Protein AF-A0A383E206-F1 (afdb_monomer)

Secondary structure (DSSP, 8-state):
--------HHHHHHS--SS----HHHHHHHTT-GGGGGGGT--BTTB--PPPSEEEES-GGGS-HHHHHHHHHHHHHHHHHHHHTT--PEEEE--S--TTHHHHHHHHHS-----SSP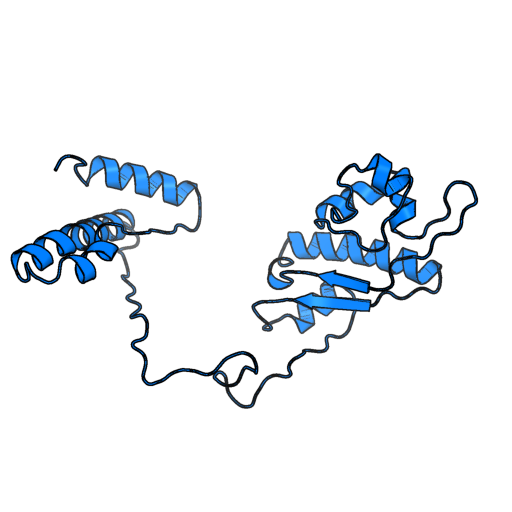P-SSTT--SS----SSS-----------TT-TTHHHHHHHHHHHHHHHHHHHH-TT-HHHHGGGG------SSHHHHHHHHHHHHHHS----

Radius of gyration: 26.1 Å; Cα contacts (8 Å, |Δi|>4): 157; chains: 1; bounding box: 54×52×70 Å

Solvent-accessible surface area (backbone atoms only — not comparable to full-atom values): 13414 Å² total; per-residue (Å²): 130,83,81,94,76,82,89,49,66,69,55,43,47,77,55,62,65,98,73,86,86,82,59,76,69,59,57,61,44,51,80,78,34,78,63,51,39,46,69,62,20,40,74,53,96,89,47,83,44,74,51,64,65,67,46,78,41,72,54,50,72,67,54,45,72,74,55,19,56,54,49,18,54,54,43,49,53,52,50,53,54,36,47,76,68,79,40,79,63,42,80,48,72,43,56,96,59,73,83,64,42,57,59,50,36,33,68,31,67,73,39,88,72,80,72,80,78,63,85,48,96,47,94,67,36,64,90,82,61,71,81,69,86,84,60,87,75,85,88,86,85,86,82,87,55,55,90,92,46,55,64,63,59,48,48,54,56,50,55,50,54,60,46,42,40,60,57,47,40,75,76,39,74,88,45,54,81,79,39,55,72,47,73,61,84,89,84,88,63,98,41,74,68,55,43,52,55,48,51,53,50,38,64,74,74,46,78,89,76,129

Organism: NCBI:txid408172
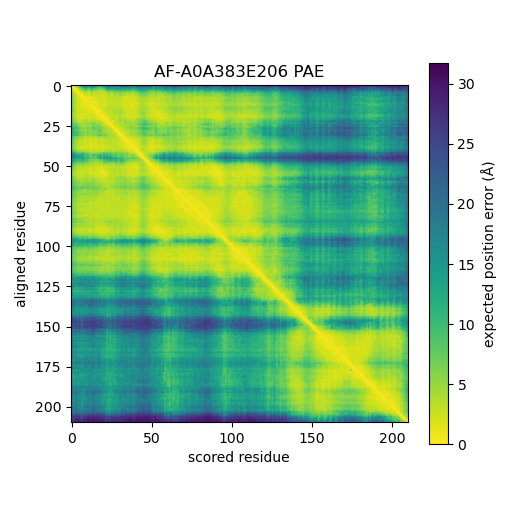
Mean predicted aligned error: 10.25 Å

Foldseek 3Di:
DDDPDDPDVVCCLVPPDLDDDDDLVVLVCVVVPVSCVVQQQDDDPNDGGDGAQEDEAEALVVLDDPNVQVLLVSLVVSQVVCVVVVHDHDYDYDHPDPVCVQVSCCSRNVDGDDDPPDDDPDPQPRVPDHDDPPDDDDDDDDDDDDPVCVQVSPQVVVLVQCCVLVVVCVVPVPCCVVSVVSNDDDDDDPDPVVVVVNVVSNPVPPPPDD

Sequence (210 aa):
MPIPFSCIDDELYANPPTLLIGTIDKFARLASEPDSRVLLGLKHGGIHRRPPDLVIQDELHLLTGPLGSLAGLYEAAIETLWSSMEHRVKYIAATATTKGTEKDTLQIYGRNLNVFPPPGYSIDDNFFSKVDKGAHGREHIAILGNVNNSRTVLDKPLANLLQQPFGLLKKHPNMTDEIEPYWTTMVYFNSIRELAGARSALEDNICPQW

Nearest PDB structures (foldseek):
  6znp-assembly2_B  TM=9.079E-01  e=4.135E-01  Bacillus subtilis subsp. subtilis str. 168
  6znp-assembly1_A  TM=9.065E-01  e=4.383E-01  Bacillus subtilis subsp. subtilis str. 168
  6zns-assembly1_A  TM=8.867E-01  e=4.383E-01  Bacillus subtilis subsp. subtilis str. 168
  6znq-assembly2_B  TM=9.073E-01  e=9.924E-01  Bacillus subtilis subsp. subtilis str. 168
  7zuw-assembly1_CA  TM=4.233E-01  e=2.525E+00  Saccharomyces cerevisiae

Structure (mmCIF, N/CA/C/O backbone):
data_AF-A0A383E206-F1
#
_entry.id   AF-A0A383E206-F1
#
loop_
_atom_site.group_PDB
_atom_site.id
_atom_site.type_symbol
_atom_site.label_atom_id
_atom_site.label_alt_id
_atom_site.label_comp_id
_atom_site.label_asym_id
_atom_site.label_entity_id
_atom_site.label_seq_id
_atom_site.pdbx_PDB_ins_code
_atom_site.Cartn_x
_atom_site.Cartn_y
_atom_site.Cartn_z
_atom_site.occupancy
_atom_site.B_iso_or_equiv
_atom_site.auth_seq_id
_atom_site.auth_comp_id
_atom_site.auth_asym_id
_atom_site.auth_atom_id
_atom_site.pdbx_PDB_model_num
ATOM 1 N N . MET A 1 1 ? 16.947 -26.011 6.494 1.00 52.78 1 MET A N 1
ATOM 2 C CA . MET A 1 1 ? 17.653 -25.316 5.398 1.00 52.78 1 MET A CA 1
ATOM 3 C C . MET A 1 1 ? 17.271 -23.847 5.504 1.00 52.78 1 MET A C 1
ATOM 5 O O . MET A 1 1 ? 16.071 -23.601 5.572 1.00 52.78 1 MET A O 1
ATOM 9 N N . PRO A 1 2 ? 18.213 -22.903 5.663 1.00 77.94 2 PRO A N 1
ATOM 10 C CA . PRO A 1 2 ? 17.868 -21.483 5.699 1.00 77.94 2 PRO A CA 1
ATOM 11 C C . PRO A 1 2 ? 17.253 -21.066 4.357 1.00 77.94 2 PRO A C 1
ATOM 13 O O . PRO A 1 2 ? 17.605 -21.625 3.317 1.00 77.94 2 PRO A O 1
ATOM 16 N N . ILE A 1 3 ? 16.312 -20.123 4.389 1.00 78.69 3 ILE A N 1
ATOM 17 C CA . ILE A 1 3 ? 15.727 -19.546 3.174 1.00 78.69 3 ILE A CA 1
ATOM 18 C C . ILE A 1 3 ? 16.859 -18.815 2.429 1.00 78.69 3 ILE A C 1
ATOM 20 O O . ILE A 1 3 ? 17.534 -17.999 3.058 1.00 78.69 3 ILE A O 1
ATOM 24 N N . PRO A 1 4 ? 17.114 -19.098 1.139 1.00 84.44 4 PRO A N 1
ATOM 25 C CA . PRO A 1 4 ? 18.163 -18.420 0.386 1.00 84.44 4 PRO A CA 1
ATOM 26 C C . PRO A 1 4 ? 17.699 -17.000 0.036 1.00 84.44 4 PRO A C 1
ATOM 28 O O . PRO A 1 4 ? 16.995 -16.799 -0.951 1.00 84.44 4 PRO A O 1
ATOM 31 N N . PHE A 1 5 ? 18.059 -16.022 0.867 1.00 90.12 5 PHE A N 1
ATOM 32 C CA . PHE A 1 5 ? 17.782 -14.605 0.630 1.00 90.12 5 PHE A CA 1
ATOM 33 C C . PHE A 1 5 ? 19.056 -13.774 0.806 1.00 90.12 5 PHE A C 1
ATOM 35 O O . PHE A 1 5 ? 19.915 -14.116 1.616 1.00 90.12 5 PHE A O 1
ATOM 42 N N . SER A 1 6 ? 19.143 -12.667 0.071 1.00 91.12 6 SER A N 1
ATOM 43 C CA . SER A 1 6 ? 20.140 -11.620 0.285 1.00 91.12 6 SER A CA 1
ATOM 44 C C . SER A 1 6 ? 19.441 -10.269 0.373 1.00 91.12 6 SER A C 1
ATOM 46 O O . SER A 1 6 ? 18.439 -10.030 -0.301 1.00 91.12 6 SER A O 1
ATOM 48 N N . CYS A 1 7 ? 19.959 -9.395 1.230 1.00 91.12 7 CYS A N 1
ATOM 49 C CA . CYS A 1 7 ? 19.536 -8.002 1.357 1.00 91.12 7 CYS A CA 1
ATOM 50 C C . CYS A 1 7 ? 20.631 -7.015 0.921 1.00 91.12 7 CYS A C 1
ATOM 52 O O . CYS A 1 7 ? 20.469 -5.808 1.096 1.00 91.12 7 CYS A O 1
ATOM 54 N N . ILE A 1 8 ? 21.747 -7.521 0.386 1.00 91.62 8 ILE A N 1
ATOM 55 C CA . ILE A 1 8 ? 22.903 -6.722 -0.017 1.00 91.62 8 ILE A CA 1
ATOM 56 C C . ILE A 1 8 ? 22.757 -6.388 -1.501 1.00 91.62 8 ILE A C 1
ATOM 58 O O . ILE A 1 8 ? 22.786 -7.288 -2.336 1.00 91.62 8 ILE A O 1
ATOM 62 N N . ASP A 1 9 ? 22.620 -5.098 -1.825 1.00 90.00 9 ASP A N 1
ATOM 63 C CA . ASP A 1 9 ? 22.397 -4.619 -3.200 1.00 90.00 9 ASP A CA 1
ATOM 64 C C . ASP A 1 9 ? 23.452 -5.196 -4.183 1.00 90.00 9 ASP A C 1
ATOM 66 O O . ASP A 1 9 ? 23.078 -5.759 -5.209 1.00 90.00 9 ASP A O 1
ATOM 70 N N . ASP A 1 10 ? 24.747 -5.179 -3.837 1.00 90.69 10 ASP A N 1
ATOM 71 C CA . ASP A 1 10 ? 25.829 -5.717 -4.689 1.00 90.69 10 ASP A CA 1
ATOM 72 C C . ASP A 1 10 ? 25.675 -7.218 -4.987 1.00 90.69 10 ASP A C 1
ATOM 74 O O . ASP A 1 10 ? 25.933 -7.681 -6.101 1.00 90.69 10 ASP A O 1
ATOM 78 N N . GLU A 1 11 ? 25.222 -7.998 -4.002 1.00 91.81 11 GLU A N 1
ATOM 79 C CA . GLU A 1 11 ? 24.968 -9.428 -4.178 1.00 91.81 11 GLU A CA 1
ATOM 80 C C . GLU A 1 11 ? 23.732 -9.658 -5.051 1.00 91.81 11 GLU A C 1
ATOM 82 O O . GLU A 1 11 ? 23.748 -10.540 -5.911 1.00 91.81 11 GLU A O 1
ATOM 87 N N . LEU A 1 12 ? 22.695 -8.829 -4.892 1.00 90.75 12 LEU A N 1
ATOM 88 C CA . LEU A 1 12 ? 21.506 -8.844 -5.745 1.00 90.75 12 LEU A CA 1
ATOM 89 C C . LEU A 1 12 ? 21.832 -8.450 -7.191 1.00 90.75 12 LEU A C 1
ATOM 91 O O . LEU A 1 12 ? 21.180 -8.945 -8.106 1.00 90.75 12 LEU A O 1
ATOM 95 N N . TYR A 1 13 ? 22.829 -7.596 -7.432 1.00 89.81 13 TYR A N 1
ATOM 96 C CA . TYR A 1 13 ? 23.246 -7.220 -8.788 1.00 89.81 13 TYR A CA 1
ATOM 97 C C . TYR A 1 13 ? 24.176 -8.258 -9.430 1.00 89.81 13 TYR A C 1
ATOM 99 O O . TYR A 1 13 ? 24.050 -8.559 -10.622 1.00 89.81 13 TYR A O 1
ATOM 107 N N . ALA A 1 14 ? 25.066 -8.873 -8.648 1.00 89.12 14 ALA A N 1
ATOM 108 C CA . ALA A 1 14 ? 25.899 -9.979 -9.117 1.00 89.12 14 ALA A CA 1
ATOM 109 C C . ALA A 1 14 ? 25.051 -11.235 -9.405 1.00 89.12 14 ALA A C 1
ATOM 111 O O . ALA A 1 14 ? 25.144 -11.842 -10.481 1.00 89.12 14 ALA A O 1
ATOM 112 N N . ASN A 1 15 ? 24.152 -11.574 -8.476 1.00 88.50 15 ASN A N 1
ATOM 113 C CA . ASN A 1 15 ? 23.285 -12.750 -8.504 1.00 88.50 15 ASN A CA 1
ATOM 114 C C . ASN A 1 15 ? 21.783 -12.392 -8.371 1.00 88.50 15 ASN A C 1
ATOM 116 O O . ASN A 1 15 ? 21.156 -12.744 -7.372 1.00 88.50 15 ASN A O 1
ATOM 120 N N 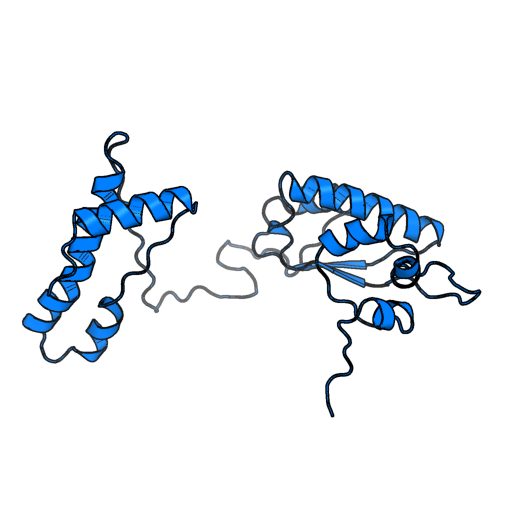. PRO A 1 16 ? 21.180 -11.738 -9.387 1.00 89.31 16 PRO A N 1
ATOM 121 C CA . PRO A 1 16 ? 19.761 -11.408 -9.448 1.00 89.31 16 PRO A CA 1
ATOM 122 C C . PRO A 1 16 ? 18.845 -12.556 -9.026 1.00 89.31 16 PRO A C 1
ATOM 124 O O . PRO A 1 16 ? 18.918 -13.636 -9.627 1.00 89.31 16 PRO A O 1
ATOM 127 N N . PRO A 1 17 ? 17.983 -12.336 -8.018 1.00 90.69 17 PRO A N 1
ATOM 128 C CA . PRO A 1 17 ? 17.100 -13.366 -7.504 1.00 90.69 17 PRO A CA 1
ATOM 129 C C . PRO A 1 17 ? 15.923 -13.610 -8.454 1.00 90.69 17 PRO A C 1
ATOM 131 O O . PRO A 1 17 ? 15.587 -12.782 -9.299 1.00 90.69 17 PRO A O 1
ATOM 134 N N . THR A 1 18 ? 15.235 -14.736 -8.269 1.00 90.88 18 THR A N 1
ATOM 135 C CA . THR A 1 18 ? 13.954 -15.009 -8.946 1.00 90.88 18 THR A CA 1
ATOM 136 C C . THR A 1 18 ? 12.797 -14.193 -8.358 1.00 90.88 18 THR A C 1
ATOM 138 O O . THR A 1 18 ? 11.818 -13.934 -9.050 1.00 90.88 18 THR A O 1
ATOM 141 N N . LEU A 1 19 ? 12.907 -13.783 -7.090 1.00 92.75 19 LEU A N 1
ATOM 142 C CA . LEU A 1 19 ? 11.945 -12.936 -6.390 1.00 92.75 19 LEU A CA 1
ATOM 143 C C . LEU A 1 19 ? 12.689 -11.765 -5.752 1.00 92.75 19 LEU A C 1
ATOM 145 O O . LEU A 1 19 ? 13.570 -11.968 -4.919 1.00 92.75 19 LEU A O 1
ATOM 149 N N . LEU A 1 20 ? 12.309 -10.550 -6.134 1.00 92.19 20 LEU A N 1
ATOM 150 C CA . LEU A 1 20 ? 12.806 -9.316 -5.542 1.00 92.19 20 LEU A CA 1
ATOM 151 C C . LEU A 1 20 ? 11.684 -8.679 -4.724 1.00 92.19 20 LEU A C 1
ATOM 153 O O . LEU A 1 20 ? 10.589 -8.466 -5.240 1.00 92.19 20 LEU A O 1
ATOM 157 N N . ILE A 1 21 ? 11.966 -8.368 -3.461 1.00 92.50 21 ILE A N 1
ATOM 158 C CA . ILE A 1 21 ? 11.056 -7.626 -2.587 1.00 92.50 21 ILE A CA 1
ATOM 159 C C . ILE A 1 21 ? 11.688 -6.267 -2.331 1.00 92.50 21 ILE A C 1
ATOM 161 O O . ILE A 1 21 ? 12.849 -6.176 -1.932 1.00 92.50 21 ILE A O 1
ATOM 165 N N . GLY A 1 22 ? 10.926 -5.210 -2.568 1.00 89.31 22 GLY A N 1
ATOM 166 C CA . GLY A 1 22 ? 11.396 -3.852 -2.393 1.00 89.31 22 GLY A CA 1
ATOM 167 C C . GLY A 1 22 ? 10.242 -2.874 -2.329 1.00 89.31 22 GLY A C 1
ATOM 168 O O . GLY A 1 22 ? 9.093 -3.201 -2.616 1.00 89.31 22 GLY A O 1
ATOM 169 N N . THR A 1 23 ? 10.577 -1.663 -1.931 1.00 87.25 23 THR A N 1
ATOM 170 C CA . THR A 1 23 ? 9.674 -0.524 -1.879 1.00 87.25 23 THR A CA 1
ATOM 171 C C . THR A 1 23 ? 9.859 0.335 -3.129 1.00 87.25 23 THR A C 1
ATOM 173 O O . THR A 1 23 ? 10.898 0.287 -3.790 1.00 87.25 23 THR A O 1
ATOM 176 N N . ILE A 1 24 ? 8.850 1.134 -3.479 1.00 80.06 24 ILE A N 1
ATOM 177 C CA . ILE A 1 24 ? 8.846 1.899 -4.735 1.00 80.06 24 ILE A CA 1
ATOM 178 C C . ILE A 1 24 ? 9.974 2.943 -4.826 1.00 80.06 24 ILE A C 1
ATOM 180 O O . ILE A 1 24 ? 10.426 3.286 -5.914 1.00 80.06 24 ILE A O 1
ATOM 184 N N . ASP A 1 25 ? 10.502 3.414 -3.696 1.00 76.44 25 ASP A N 1
ATOM 185 C CA . ASP A 1 25 ? 11.672 4.296 -3.644 1.00 76.44 25 ASP A CA 1
ATOM 186 C C . ASP A 1 25 ? 12.955 3.614 -4.148 1.00 76.44 25 ASP A C 1
ATOM 188 O O . ASP A 1 25 ? 13.828 4.287 -4.701 1.00 76.44 25 ASP A O 1
ATOM 192 N N . LYS A 1 26 ? 13.061 2.279 -4.072 1.00 79.81 26 LYS A N 1
ATOM 193 C CA . LYS A 1 26 ? 14.166 1.552 -4.714 1.00 79.81 26 LYS A CA 1
ATOM 194 C C . LYS A 1 26 ? 14.107 1.676 -6.239 1.00 79.81 26 LYS A C 1
ATOM 196 O O . LYS A 1 26 ? 15.160 1.636 -6.871 1.00 79.81 26 LYS A O 1
ATOM 201 N N . PHE A 1 27 ? 12.934 1.917 -6.836 1.00 75.56 27 PHE A N 1
ATOM 202 C CA . PHE A 1 27 ? 12.840 2.212 -8.269 1.00 75.56 27 PHE A CA 1
ATOM 203 C C . PHE A 1 27 ? 13.416 3.578 -8.629 1.00 75.56 27 PHE A C 1
ATOM 205 O O . PHE A 1 27 ? 14.018 3.714 -9.691 1.00 75.56 27 PHE A O 1
ATOM 212 N N . ALA A 1 28 ? 13.354 4.560 -7.726 1.00 75.25 28 ALA A N 1
ATOM 213 C CA . ALA A 1 28 ? 14.044 5.832 -7.928 1.00 75.25 28 ALA A CA 1
ATOM 214 C C . ALA A 1 28 ? 15.564 5.632 -8.048 1.00 75.25 28 ALA A C 1
ATOM 216 O O . ALA A 1 28 ? 16.217 6.272 -8.873 1.00 75.25 28 ALA A O 1
ATOM 217 N N . ARG A 1 29 ? 16.125 4.687 -7.277 1.00 78.25 29 ARG A N 1
ATOM 218 C CA . ARG A 1 29 ? 17.552 4.341 -7.355 1.00 78.25 29 ARG A CA 1
ATOM 219 C C . ARG A 1 29 ? 17.940 3.689 -8.681 1.00 78.25 29 ARG A C 1
ATOM 221 O O . ARG A 1 29 ? 19.094 3.838 -9.068 1.00 78.25 29 ARG A O 1
ATOM 228 N N . LEU A 1 30 ? 17.014 3.054 -9.409 1.00 79.00 30 LEU A N 1
ATOM 229 C CA . LEU A 1 30 ? 17.308 2.455 -10.722 1.00 79.00 30 LEU A CA 1
ATOM 230 C C . LEU A 1 30 ? 17.858 3.481 -11.723 1.00 79.00 30 LEU A C 1
ATOM 232 O O . LEU A 1 30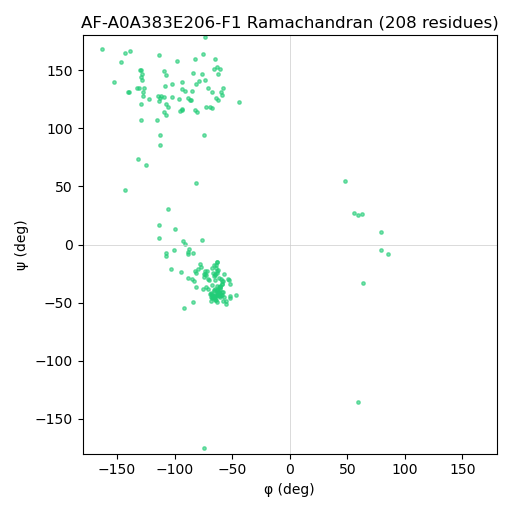 ? 18.671 3.139 -12.578 1.00 79.00 30 LEU A O 1
ATOM 236 N N . ALA A 1 31 ? 17.440 4.746 -11.609 1.00 76.06 31 ALA A N 1
ATOM 237 C CA . ALA A 1 31 ? 17.913 5.815 -12.483 1.00 76.06 31 ALA A CA 1
ATOM 238 C C . ALA A 1 31 ? 19.374 6.217 -12.209 1.00 76.06 31 ALA A C 1
ATOM 240 O O . ALA A 1 31 ? 20.069 6.660 -13.122 1.00 76.06 31 ALA A O 1
ATOM 241 N N . SER A 1 32 ? 19.837 6.078 -10.964 1.00 81.38 32 SER A N 1
ATOM 242 C CA . SER A 1 32 ? 21.164 6.524 -10.522 1.00 81.38 32 SER A CA 1
ATOM 243 C C . SER A 1 32 ? 22.152 5.387 -10.258 1.00 81.38 32 SER A C 1
ATOM 245 O O . SER A 1 32 ? 23.325 5.670 -10.049 1.00 81.38 32 SER A O 1
ATOM 247 N N . GLU A 1 33 ? 21.694 4.132 -10.246 1.00 88.44 33 GLU A N 1
ATOM 248 C CA . GLU A 1 33 ? 22.494 2.941 -9.947 1.00 88.44 33 GLU A CA 1
ATOM 249 C C . GLU A 1 33 ? 22.635 2.060 -11.199 1.00 88.44 33 GLU A C 1
ATOM 251 O O . GLU A 1 33 ? 21.749 1.246 -11.482 1.00 88.44 33 GLU A O 1
ATOM 256 N N . PRO A 1 34 ? 23.714 2.202 -11.991 1.00 86.94 34 PRO A N 1
ATOM 257 C CA . PRO A 1 34 ? 23.851 1.508 -13.267 1.00 86.94 34 PRO A CA 1
ATOM 258 C C . PRO A 1 34 ? 23.804 -0.014 -13.155 1.00 86.94 34 PRO A C 1
ATOM 260 O O . PRO A 1 34 ? 23.324 -0.657 -14.093 1.00 86.94 34 PRO A O 1
ATOM 263 N N . ASP A 1 35 ? 24.277 -0.578 -12.045 1.00 88.44 35 ASP A N 1
ATOM 264 C CA . ASP A 1 35 ? 24.348 -2.026 -11.844 1.00 88.44 35 ASP A CA 1
ATOM 265 C C . ASP A 1 35 ? 22.970 -2.640 -11.601 1.00 88.44 35 ASP A C 1
ATOM 267 O O . ASP A 1 35 ? 22.711 -3.760 -12.035 1.00 88.44 35 ASP A O 1
ATOM 271 N N . SER A 1 36 ? 22.019 -1.861 -11.077 1.00 88.25 36 SER A N 1
ATOM 272 C CA . SER A 1 36 ? 20.634 -2.294 -10.857 1.00 88.25 36 SER A CA 1
ATOM 273 C C . SER A 1 36 ? 19.874 -2.663 -12.140 1.00 88.25 36 SER A C 1
ATOM 275 O O . SER A 1 36 ? 18.861 -3.364 -12.089 1.00 88.25 36 SER A O 1
ATOM 277 N N . ARG A 1 37 ? 20.390 -2.279 -13.319 1.00 88.44 37 ARG A N 1
ATOM 278 C CA . ARG A 1 37 ? 19.810 -2.597 -14.637 1.00 88.44 37 ARG A CA 1
ATOM 279 C C . ARG A 1 37 ? 19.568 -4.093 -14.846 1.00 88.44 37 ARG A C 1
ATOM 281 O O . ARG A 1 37 ? 18.652 -4.479 -15.571 1.00 88.44 37 ARG A O 1
ATOM 288 N N . VAL A 1 38 ? 20.388 -4.933 -14.213 1.00 90.06 38 VAL A N 1
ATOM 289 C CA . VAL A 1 38 ? 20.283 -6.395 -14.289 1.00 90.06 38 VAL A CA 1
ATOM 290 C C . VAL A 1 38 ? 18.953 -6.909 -13.741 1.00 90.06 38 VAL A C 1
ATOM 292 O O . VAL A 1 38 ? 18.458 -7.922 -14.229 1.00 90.06 38 VAL A O 1
ATOM 295 N N . LEU A 1 39 ? 18.355 -6.190 -12.784 1.00 90.31 39 LEU A N 1
ATOM 296 C CA . LEU A 1 39 ? 17.056 -6.510 -12.188 1.00 90.31 39 LEU A CA 1
ATOM 297 C C . LEU A 1 39 ? 15.897 -6.240 -13.158 1.00 90.31 39 LEU A C 1
ATOM 299 O O . LEU A 1 39 ? 14.835 -6.840 -13.037 1.00 90.31 39 LEU A O 1
ATOM 303 N N . LEU A 1 40 ? 16.109 -5.371 -14.151 1.00 89.94 40 LEU A N 1
ATOM 304 C CA . LEU A 1 40 ? 15.127 -5.039 -15.185 1.00 89.94 40 LEU A CA 1
ATOM 305 C C . LEU A 1 40 ? 15.269 -5.900 -16.448 1.00 89.94 40 LEU A C 1
ATOM 307 O O . LEU A 1 40 ? 14.558 -5.663 -17.420 1.00 89.94 40 LEU A O 1
ATOM 311 N N . GLY A 1 41 ? 16.188 -6.872 -16.465 1.00 88.56 41 GLY A N 1
ATOM 312 C CA . GLY A 1 41 ? 16.474 -7.687 -17.651 1.00 88.56 41 GLY A CA 1
ATOM 313 C C . GLY A 1 41 ? 17.369 -7.000 -18.689 1.00 88.56 41 GLY A C 1
ATOM 314 O O . GLY A 1 41 ? 17.530 -7.496 -19.805 1.00 88.56 41 GLY A O 1
ATOM 315 N N . LEU A 1 42 ? 17.987 -5.862 -18.353 1.00 85.00 42 LEU A N 1
ATOM 316 C CA . LEU A 1 42 ? 18.900 -5.177 -19.267 1.00 85.00 42 LEU A CA 1
ATOM 317 C C . LEU A 1 42 ? 20.230 -5.927 -19.375 1.00 85.00 42 LEU A C 1
ATOM 319 O O . LEU A 1 42 ? 20.769 -6.432 -18.389 1.00 85.00 42 LEU A O 1
ATOM 323 N N . LYS A 1 43 ? 20.793 -5.961 -20.589 1.00 77.56 43 LYS A N 1
ATOM 324 C CA . LYS A 1 43 ? 22.108 -6.566 -20.839 1.00 77.56 43 LYS A CA 1
ATOM 325 C C . LYS A 1 43 ? 23.180 -5.872 -19.992 1.00 77.56 43 LYS A C 1
ATOM 327 O O . LYS A 1 43 ? 23.329 -4.650 -20.045 1.00 77.56 43 LYS A O 1
ATOM 332 N N . HIS A 1 44 ? 23.962 -6.671 -19.275 1.00 73.62 44 HIS A N 1
ATOM 333 C CA . HIS A 1 44 ? 25.129 -6.237 -18.511 1.00 73.62 44 HIS A CA 1
ATOM 334 C C . HIS A 1 44 ? 26.243 -7.274 -18.695 1.00 73.62 44 HIS A C 1
ATOM 336 O O . HIS A 1 44 ? 25.990 -8.476 -18.612 1.00 73.62 44 HIS A O 1
ATOM 342 N N . GLY A 1 45 ? 27.461 -6.831 -19.022 1.00 70.88 45 GLY A N 1
ATOM 343 C CA . GLY A 1 45 ? 28.610 -7.731 -19.206 1.00 70.88 45 GLY A CA 1
ATOM 344 C C . GLY A 1 45 ? 28.440 -8.808 -20.293 1.00 70.88 45 GLY A C 1
ATOM 345 O O . GLY A 1 45 ? 29.037 -9.872 -20.192 1.00 70.88 45 GLY A O 1
ATOM 346 N N . GLY A 1 46 ? 27.593 -8.582 -21.307 1.00 71.44 46 GLY A N 1
ATOM 347 C CA . GLY A 1 46 ? 27.324 -9.553 -22.383 1.00 71.44 46 GLY A CA 1
ATOM 348 C C . GLY A 1 46 ? 26.349 -10.683 -22.020 1.00 71.44 46 GLY A C 1
ATOM 349 O O . GLY A 1 46 ? 25.948 -11.442 -22.900 1.00 71.44 46 GLY A O 1
ATOM 350 N N . ILE A 1 47 ? 25.907 -10.763 -20.762 1.00 75.00 47 ILE A N 1
ATOM 351 C CA . ILE A 1 47 ? 24.921 -11.742 -20.297 1.00 75.00 47 ILE A CA 1
ATOM 352 C C . ILE A 1 47 ? 23.517 -11.163 -20.504 1.00 75.00 47 ILE A C 1
ATOM 354 O O . ILE A 1 47 ? 23.205 -10.055 -20.060 1.00 75.00 47 ILE A O 1
ATOM 358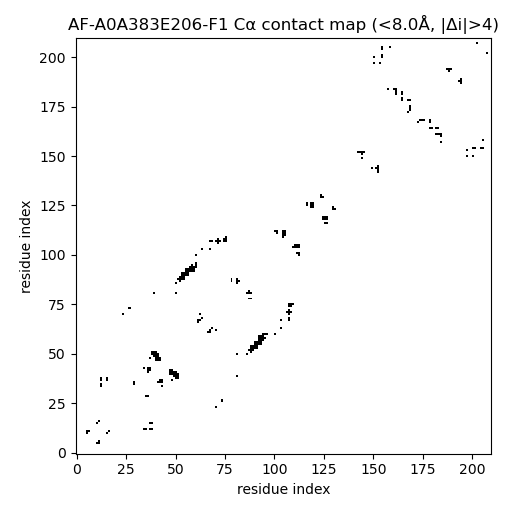 N N . HIS A 1 48 ? 22.658 -11.912 -21.196 1.00 76.12 48 HIS A N 1
ATOM 359 C CA . HIS A 1 48 ? 21.246 -11.570 -21.334 1.00 76.12 48 HIS A CA 1
ATOM 360 C C . HIS A 1 48 ? 20.462 -12.117 -20.139 1.00 76.12 48 HIS A C 1
ATOM 362 O O . HIS A 1 48 ? 20.509 -13.314 -19.856 1.00 76.12 48 HIS A O 1
ATOM 368 N N . ARG A 1 49 ? 19.747 -11.234 -19.440 1.00 84.31 49 ARG A N 1
ATOM 369 C CA . ARG A 1 49 ? 18.836 -11.585 -18.347 1.00 84.31 49 ARG A CA 1
ATOM 370 C C . ARG A 1 49 ? 17.404 -11.359 -18.810 1.00 84.31 49 ARG A C 1
ATOM 372 O O . ARG A 1 49 ? 17.160 -10.481 -19.632 1.00 84.31 49 ARG A O 1
ATOM 379 N N . ARG A 1 50 ? 16.469 -12.154 -18.293 1.00 87.56 50 ARG A N 1
ATOM 380 C CA . ARG A 1 50 ? 15.045 -11.953 -18.573 1.00 87.56 50 ARG A CA 1
ATOM 381 C C . ARG A 1 50 ? 14.490 -10.852 -17.664 1.00 87.56 50 ARG A C 1
ATOM 383 O O . ARG A 1 50 ? 14.855 -10.835 -16.488 1.00 87.56 50 ARG A O 1
ATOM 390 N N . PRO A 1 51 ? 13.654 -9.943 -18.185 1.00 91.88 51 PRO A N 1
ATOM 391 C CA . PRO A 1 51 ? 12.901 -9.013 -17.350 1.00 91.88 51 PRO A CA 1
ATOM 392 C C . PRO A 1 51 ? 11.890 -9.762 -16.455 1.00 91.88 51 PRO A C 1
ATOM 394 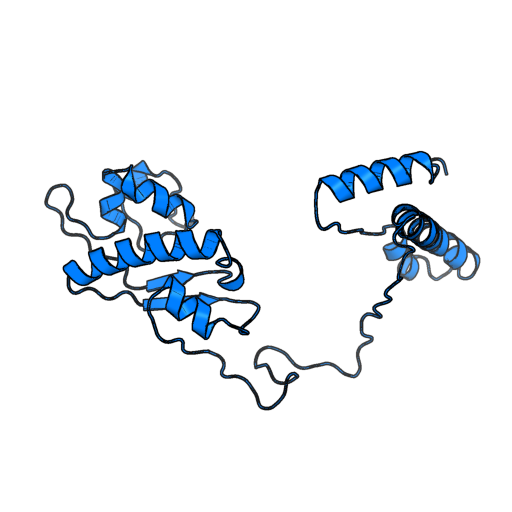O O . PRO A 1 51 ? 11.534 -10.900 -16.766 1.00 91.88 51 PRO A O 1
ATOM 397 N N . PRO A 1 52 ? 11.409 -9.149 -15.358 1.00 92.62 52 PRO A N 1
ATOM 398 C CA . PRO A 1 52 ? 10.386 -9.744 -14.497 1.00 92.62 52 PRO A CA 1
ATOM 399 C C . PRO A 1 52 ? 9.076 -10.038 -15.239 1.00 92.62 52 PRO A C 1
ATOM 401 O O . PRO A 1 52 ? 8.523 -9.163 -15.902 1.00 92.62 52 PRO A O 1
ATOM 404 N N . ASP A 1 53 ? 8.532 -11.245 -15.080 1.00 95.06 53 ASP A N 1
ATOM 405 C CA . ASP A 1 53 ? 7.239 -11.640 -15.666 1.00 95.06 53 ASP A CA 1
ATOM 406 C C . ASP A 1 53 ? 6.030 -11.183 -14.826 1.00 95.06 53 ASP A C 1
ATOM 408 O O . ASP A 1 53 ? 4.920 -11.040 -15.347 1.00 95.06 53 ASP A O 1
ATOM 412 N N . LEU A 1 54 ? 6.235 -10.933 -13.528 1.00 95.69 54 LEU A N 1
ATOM 413 C CA . LEU A 1 54 ? 5.188 -10.616 -12.558 1.00 95.69 54 LEU A CA 1
ATOM 414 C C . LEU A 1 54 ? 5.648 -9.534 -11.574 1.00 95.69 54 LEU A C 1
ATOM 416 O O . LEU A 1 54 ? 6.699 -9.664 -10.951 1.00 95.69 54 LEU A O 1
ATOM 420 N N . VAL A 1 55 ? 4.808 -8.520 -11.383 1.00 94.81 55 VAL A N 1
ATOM 421 C CA . VAL A 1 55 ? 4.908 -7.523 -10.315 1.00 94.81 55 VAL A CA 1
ATOM 422 C C . VAL A 1 55 ? 3.704 -7.679 -9.396 1.00 94.81 55 VAL A C 1
ATOM 424 O O . VAL A 1 55 ? 2.557 -7.700 -9.852 1.00 94.81 55 VAL A O 1
ATOM 427 N N . ILE A 1 56 ? 3.975 -7.796 -8.097 1.00 95.81 56 ILE A N 1
ATOM 428 C CA . ILE A 1 56 ? 2.952 -7.833 -7.055 1.00 95.81 56 ILE A CA 1
ATOM 429 C C . ILE A 1 56 ? 3.024 -6.521 -6.278 1.00 95.81 56 ILE A C 1
ATOM 431 O O . ILE A 1 56 ? 4.021 -6.264 -5.608 1.00 95.81 56 ILE A O 1
ATOM 435 N N . GLN A 1 57 ? 1.981 -5.700 -6.378 1.00 93.56 57 GLN A N 1
ATOM 436 C CA . GLN A 1 57 ? 1.844 -4.479 -5.591 1.00 93.56 57 GLN A CA 1
ATOM 437 C C . GLN A 1 57 ? 1.045 -4.783 -4.331 1.00 93.56 57 GLN A C 1
ATOM 439 O O . GLN A 1 57 ? -0.140 -5.106 -4.409 1.00 93.56 57 GLN A O 1
ATOM 444 N N . ASP A 1 58 ? 1.674 -4.632 -3.175 1.00 92.62 58 ASP A N 1
ATOM 445 C CA . ASP A 1 58 ? 0.941 -4.647 -1.916 1.00 92.62 58 ASP A CA 1
ATOM 446 C C . ASP A 1 58 ? 0.372 -3.257 -1.611 1.00 92.62 58 ASP A C 1
ATOM 448 O O . ASP A 1 58 ? 0.953 -2.240 -1.993 1.00 92.62 58 ASP A O 1
ATOM 452 N N . GLU A 1 59 ? -0.777 -3.211 -0.951 1.00 90.12 59 GLU A N 1
ATOM 453 C CA . GLU A 1 59 ? -1.437 -1.978 -0.520 1.00 90.12 59 GLU A CA 1
ATOM 454 C C . GLU A 1 59 ? -1.564 -0.881 -1.595 1.00 90.12 59 GLU A C 1
ATOM 456 O O . GLU A 1 59 ? -1.194 0.277 -1.389 1.00 90.12 59 GLU A O 1
ATOM 461 N N . LEU A 1 60 ? -2.152 -1.217 -2.750 1.00 91.00 60 LEU A N 1
ATOM 462 C CA . LEU A 1 60 ? -2.331 -0.283 -3.875 1.00 91.00 60 LEU A CA 1
ATOM 463 C C . LEU A 1 60 ? -3.026 1.031 -3.473 1.00 91.00 60 LEU A C 1
ATOM 465 O O . LEU A 1 60 ? -2.724 2.082 -4.033 1.00 91.00 60 LEU A O 1
ATOM 469 N N . HIS A 1 61 ? -3.912 1.002 -2.475 1.00 88.88 61 HIS A N 1
ATOM 470 C CA . HIS A 1 61 ? -4.599 2.192 -1.963 1.00 88.88 61 HIS A CA 1
ATOM 471 C C . HIS A 1 61 ? -3.661 3.251 -1.344 1.00 88.88 61 HIS A C 1
ATOM 473 O O . HIS A 1 61 ? -4.069 4.399 -1.153 1.00 88.88 61 HIS A O 1
ATOM 479 N N . LEU A 1 62 ? -2.408 2.894 -1.042 1.00 88.19 62 LEU A N 1
ATOM 480 C CA . LEU A 1 62 ? -1.382 3.834 -0.587 1.00 88.19 62 LEU A CA 1
ATOM 481 C C . LEU A 1 62 ? -0.759 4.626 -1.739 1.00 88.19 62 LEU A C 1
ATOM 483 O O . LEU A 1 62 ? -0.225 5.711 -1.512 1.00 88.19 62 LEU A O 1
ATOM 487 N N . LEU A 1 63 ? -0.854 4.136 -2.979 1.00 87.06 63 LEU A N 1
ATOM 488 C CA . LEU A 1 63 ? -0.353 4.825 -4.169 1.00 87.06 63 LEU A CA 1
ATOM 489 C C . LEU A 1 63 ? -1.344 5.893 -4.653 1.00 87.06 63 LEU A C 1
ATOM 491 O O . LEU A 1 63 ? -1.738 5.929 -5.813 1.00 87.06 63 LEU A O 1
ATOM 495 N N . THR A 1 64 ? -1.745 6.793 -3.757 1.00 83.94 64 THR A N 1
ATOM 496 C CA . THR A 1 64 ? -2.667 7.897 -4.048 1.00 83.94 64 THR A CA 1
ATOM 497 C C . THR A 1 64 ? -1.974 9.257 -3.931 1.00 83.94 64 THR A C 1
ATOM 499 O O . THR A 1 64 ? -0.879 9.394 -3.377 1.00 83.94 64 THR A O 1
ATOM 502 N N . GLY A 1 65 ? -2.591 10.293 -4.508 1.00 87.19 65 GLY A N 1
ATOM 503 C CA . GLY A 1 65 ? -2.098 11.668 -4.414 1.00 87.19 65 GLY A CA 1
ATOM 504 C C . GLY A 1 65 ? -0.672 11.849 -4.975 1.00 87.19 65 GLY A C 1
ATOM 505 O O . GLY A 1 65 ? -0.376 11.335 -6.054 1.00 87.19 65 GLY A O 1
ATOM 506 N N . PRO A 1 66 ? 0.222 12.583 -4.280 1.00 88.56 66 PRO A N 1
ATOM 507 C CA . PRO A 1 66 ? 1.585 12.842 -4.758 1.00 88.56 66 PRO A CA 1
ATOM 508 C C . PRO A 1 66 ? 2.430 11.580 -4.957 1.00 88.56 66 PRO A C 1
ATOM 510 O O . PRO A 1 66 ? 3.218 11.517 -5.901 1.00 88.56 66 PRO A O 1
ATOM 513 N N . LEU A 1 67 ? 2.261 10.576 -4.088 1.00 87.69 67 LEU A N 1
ATOM 514 C CA . LEU A 1 67 ? 3.005 9.322 -4.185 1.00 87.69 67 LEU A CA 1
ATOM 515 C C . LEU A 1 67 ? 2.570 8.529 -5.420 1.00 87.69 67 LEU A C 1
ATOM 517 O O . LEU A 1 67 ? 3.424 8.053 -6.162 1.00 87.69 67 LEU A O 1
ATOM 521 N N . GLY A 1 68 ? 1.261 8.465 -5.682 1.00 89.56 68 GLY A N 1
ATOM 522 C CA . GLY A 1 68 ? 0.711 7.838 -6.887 1.00 89.56 68 GLY A CA 1
ATOM 523 C C . GLY A 1 68 ? 1.218 8.482 -8.181 1.00 89.56 68 GLY A C 1
ATOM 524 O O . GLY A 1 68 ? 1.591 7.776 -9.114 1.00 89.56 68 GLY A O 1
ATOM 525 N N . SER A 1 69 ? 1.324 9.814 -8.227 1.00 90.44 69 SER A N 1
ATOM 526 C CA . SER A 1 69 ? 1.885 10.518 -9.392 1.00 90.44 69 SER A CA 1
ATOM 527 C C . SER A 1 69 ? 3.349 10.154 -9.660 1.00 90.44 69 SER A C 1
ATOM 529 O O . SER A 1 69 ? 3.734 9.961 -10.812 1.00 90.44 69 SER A O 1
ATOM 531 N N . LEU A 1 70 ? 4.173 10.046 -8.611 1.00 89.81 70 LEU A N 1
ATOM 532 C CA . LEU A 1 70 ? 5.568 9.608 -8.746 1.00 89.81 70 LEU A CA 1
ATOM 533 C C . LEU A 1 70 ? 5.660 8.136 -9.150 1.00 89.81 70 LEU A C 1
ATOM 535 O O . LEU A 1 70 ? 6.454 7.794 -10.023 1.00 89.81 70 LEU A O 1
ATOM 539 N N . ALA A 1 71 ? 4.826 7.285 -8.549 1.00 90.06 71 ALA A N 1
ATOM 540 C CA . ALA A 1 71 ? 4.721 5.876 -8.899 1.00 90.06 71 ALA A CA 1
ATOM 541 C C . ALA A 1 71 ? 4.421 5.705 -10.392 1.00 90.06 71 ALA A C 1
ATOM 543 O O . ALA A 1 71 ? 5.175 5.037 -11.091 1.00 90.06 71 ALA A O 1
ATOM 544 N N . GLY A 1 72 ? 3.394 6.392 -10.900 1.00 91.69 72 GLY A N 1
ATOM 545 C CA . GLY A 1 72 ? 3.020 6.338 -12.313 1.00 91.69 72 GLY A CA 1
ATOM 546 C C . GLY A 1 72 ? 4.137 6.784 -13.260 1.00 91.69 72 GLY A C 1
ATOM 547 O O . GLY A 1 72 ? 4.292 6.209 -14.334 1.00 91.69 72 GLY A O 1
ATOM 548 N N . LEU A 1 73 ? 4.969 7.756 -12.865 1.00 91.25 73 LEU A N 1
ATOM 549 C CA . LEU A 1 73 ? 6.132 8.160 -13.662 1.00 91.25 73 LEU A CA 1
ATOM 550 C C . LEU A 1 73 ? 7.173 7.035 -13.771 1.00 91.25 73 LEU A C 1
ATOM 552 O O . LEU A 1 73 ? 7.662 6.761 -14.869 1.00 91.25 73 LEU A O 1
ATOM 556 N N . TYR A 1 74 ? 7.513 6.388 -12.652 1.00 90.25 74 TYR A N 1
ATOM 557 C CA . TYR A 1 74 ? 8.455 5.266 -12.657 1.00 90.25 74 TYR A CA 1
ATOM 558 C C . TYR A 1 74 ? 7.899 4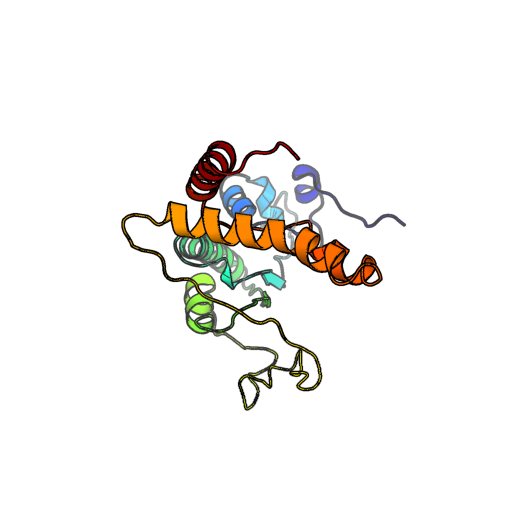.070 -13.429 1.00 90.25 74 TYR A C 1
ATOM 560 O O . TYR A 1 74 ? 8.607 3.501 -14.259 1.00 90.25 74 TYR A O 1
ATOM 568 N N . GLU A 1 75 ? 6.628 3.737 -13.217 1.00 92.00 75 GLU A N 1
ATOM 569 C CA . GLU A 1 75 ? 5.951 2.643 -13.915 1.00 92.00 75 GLU A CA 1
ATOM 570 C C . GLU A 1 75 ? 5.896 2.887 -15.426 1.00 92.00 75 GLU A C 1
ATOM 572 O O . GLU A 1 75 ? 6.219 1.993 -16.201 1.00 92.00 75 GLU A O 1
ATOM 577 N N . ALA A 1 76 ? 5.603 4.112 -15.875 1.00 92.19 76 ALA A N 1
ATOM 578 C CA . ALA A 1 76 ? 5.632 4.450 -17.297 1.00 92.19 76 ALA A CA 1
ATOM 579 C C . ALA A 1 76 ? 7.033 4.281 -17.914 1.00 92.19 76 ALA A C 1
ATOM 581 O O . ALA A 1 76 ? 7.165 3.779 -19.036 1.00 92.19 76 ALA A O 1
ATOM 582 N N . ALA A 1 77 ? 8.090 4.673 -17.194 1.00 91.31 77 ALA A N 1
ATOM 583 C CA . ALA A 1 77 ? 9.467 4.506 -17.654 1.00 91.31 77 ALA A CA 1
ATOM 584 C C . ALA A 1 77 ? 9.865 3.022 -17.747 1.00 91.31 77 ALA A C 1
ATOM 586 O O . ALA A 1 77 ? 10.433 2.593 -18.755 1.00 91.31 77 ALA A O 1
ATOM 587 N N . ILE A 1 78 ? 9.531 2.235 -16.723 1.00 91.19 78 ILE A N 1
ATOM 588 C CA . ILE A 1 78 ? 9.815 0.799 -16.659 1.00 91.19 78 ILE A CA 1
ATOM 589 C C . ILE A 1 78 ? 9.005 0.030 -17.719 1.00 91.19 78 ILE A C 1
ATOM 591 O O . ILE A 1 78 ? 9.567 -0.788 -18.445 1.00 91.19 78 ILE A O 1
ATOM 595 N N . GLU A 1 79 ? 7.717 0.335 -17.889 1.00 92.06 79 GLU A N 1
ATOM 596 C CA . GLU A 1 79 ? 6.864 -0.266 -18.923 1.00 92.06 79 GLU A CA 1
ATOM 597 C C . GLU A 1 79 ? 7.386 0.050 -20.329 1.00 92.06 79 GLU A C 1
ATOM 599 O O . GLU A 1 79 ? 7.412 -0.831 -21.190 1.00 92.06 79 GLU A O 1
ATOM 604 N N . THR A 1 80 ? 7.849 1.283 -20.572 1.00 92.38 80 THR A N 1
ATOM 605 C CA . THR A 1 80 ? 8.466 1.664 -21.855 1.00 92.38 80 THR A CA 1
ATOM 606 C C . THR A 1 80 ? 9.725 0.838 -22.119 1.00 92.38 80 THR A C 1
ATOM 608 O O . THR A 1 80 ? 9.940 0.356 -23.234 1.00 92.38 80 THR A O 1
ATOM 611 N N . LEU A 1 81 ? 10.543 0.632 -21.085 1.00 91.31 81 LEU A N 1
ATOM 612 C CA . LEU A 1 81 ? 11.752 -0.177 -21.164 1.00 91.31 81 LEU A CA 1
ATOM 613 C C . LEU A 1 81 ? 11.434 -1.640 -21.493 1.00 91.31 81 LEU A C 1
ATOM 615 O O . LEU A 1 81 ? 12.016 -2.187 -22.428 1.00 91.31 81 LEU A O 1
ATOM 619 N N . TRP A 1 82 ? 10.498 -2.269 -20.783 1.00 92.81 82 TRP A N 1
ATOM 620 C CA . TRP A 1 82 ? 10.096 -3.651 -21.062 1.00 92.81 82 TRP A CA 1
ATOM 621 C C . TRP A 1 82 ? 9.422 -3.801 -22.424 1.00 92.81 82 TRP A C 1
ATOM 623 O O . TRP A 1 82 ? 9.758 -4.724 -23.166 1.00 92.81 82 TRP A O 1
ATOM 633 N N . SER A 1 83 ? 8.587 -2.840 -22.821 1.00 92.31 83 SER A N 1
ATOM 634 C CA . SER A 1 83 ? 7.964 -2.820 -24.149 1.00 92.31 83 SER A CA 1
ATOM 635 C C . SER A 1 83 ? 9.002 -2.763 -25.273 1.00 92.31 83 SER A C 1
ATOM 637 O O . SER A 1 83 ? 8.827 -3.411 -26.302 1.00 92.31 83 SER A O 1
ATOM 639 N N . SER A 1 84 ? 10.120 -2.051 -25.070 1.00 91.94 84 SER A N 1
ATOM 640 C CA . SER A 1 84 ? 11.236 -2.013 -26.031 1.00 91.94 84 SER A CA 1
ATOM 641 C C . SER A 1 84 ? 11.957 -3.358 -26.199 1.00 91.94 84 SER A C 1
ATOM 643 O O . SER A 1 84 ? 12.660 -3.563 -27.185 1.00 91.94 84 SER A O 1
ATOM 645 N N . MET A 1 85 ? 11.766 -4.281 -25.251 1.00 90.38 85 MET A N 1
ATOM 646 C CA . MET A 1 85 ? 12.260 -5.659 -25.297 1.00 90.38 85 MET A CA 1
ATOM 647 C C . MET A 1 85 ? 11.182 -6.656 -25.738 1.00 90.38 85 MET A C 1
ATOM 649 O O . MET A 1 85 ? 11.364 -7.854 -25.540 1.00 90.38 85 MET A O 1
ATOM 653 N N . GLU A 1 86 ? 10.052 -6.175 -26.271 1.00 92.44 86 GLU A N 1
ATOM 654 C CA . GLU A 1 86 ? 8.876 -6.996 -26.599 1.00 92.44 86 GLU A CA 1
ATOM 655 C C . GLU A 1 86 ? 8.343 -7.790 -25.391 1.00 92.44 86 GLU A C 1
ATOM 657 O O . GLU A 1 86 ? 7.715 -8.840 -25.534 1.00 92.44 86 GLU A O 1
ATOM 662 N N . HIS A 1 87 ? 8.579 -7.277 -24.180 1.00 93.88 87 HIS A N 1
ATOM 663 C CA . HIS A 1 87 ? 8.166 -7.901 -22.933 1.00 93.88 87 HIS A CA 1
ATOM 664 C C . HIS A 1 87 ? 7.028 -7.130 -22.284 1.00 93.88 87 HIS A C 1
ATOM 666 O O . HIS A 1 87 ? 7.067 -5.905 -22.175 1.00 93.88 87 HIS A O 1
ATOM 672 N N . ARG A 1 88 ? 6.026 -7.855 -21.786 1.00 92.19 88 ARG A N 1
ATOM 673 C CA . ARG A 1 88 ? 4.898 -7.261 -21.073 1.00 92.19 88 ARG A CA 1
ATOM 674 C C . ARG A 1 88 ? 4.692 -7.964 -19.745 1.00 92.19 88 ARG A C 1
ATOM 676 O O . ARG A 1 88 ? 4.155 -9.067 -19.692 1.00 92.19 88 ARG A O 1
ATOM 683 N N . VAL A 1 89 ? 5.055 -7.277 -18.669 1.00 94.25 89 VAL A N 1
ATOM 684 C CA . VAL A 1 89 ? 4.900 -7.784 -17.304 1.00 94.25 89 VAL A CA 1
ATOM 685 C C . VAL A 1 89 ? 3.421 -7.944 -16.926 1.00 94.25 89 VAL A C 1
ATOM 687 O O . VAL A 1 89 ? 2.552 -7.204 -17.409 1.00 94.25 89 VAL A O 1
ATOM 690 N N . LYS A 1 90 ? 3.108 -8.889 -16.039 1.00 95.00 90 LYS A N 1
ATOM 691 C CA . LYS A 1 90 ? 1.797 -9.005 -15.392 1.00 95.00 90 LYS A CA 1
ATOM 692 C C . LYS A 1 90 ? 1.813 -8.262 -14.056 1.00 95.00 90 LYS A C 1
ATOM 694 O O . LYS A 1 90 ? 2.712 -8.478 -13.260 1.00 95.00 90 LYS A O 1
ATOM 699 N N . TYR A 1 91 ? 0.788 -7.458 -13.781 1.00 95.12 91 TYR A N 1
ATOM 700 C CA . TYR A 1 91 ? 0.573 -6.876 -12.452 1.00 95.12 91 TYR A CA 1
ATOM 701 C C . TYR A 1 91 ? -0.522 -7.638 -11.704 1.00 95.12 91 TYR A C 1
ATOM 703 O O . TYR A 1 91 ? -1.553 -7.992 -12.292 1.00 95.12 91 TYR A O 1
ATOM 711 N N . ILE A 1 92 ? -0.292 -7.870 -10.415 1.00 95.81 92 ILE A N 1
ATOM 712 C CA . ILE A 1 92 ? -1.287 -8.290 -9.426 1.00 95.81 92 ILE A CA 1
ATOM 713 C C . ILE A 1 92 ? -1.180 -7.311 -8.264 1.00 95.81 92 ILE A C 1
ATOM 715 O O . ILE A 1 92 ? -0.081 -7.037 -7.802 1.00 95.81 92 ILE A O 1
ATOM 719 N N . ALA A 1 93 ? -2.301 -6.772 -7.799 1.00 93.19 93 ALA A N 1
ATOM 720 C CA . ALA A 1 93 ? -2.298 -5.804 -6.714 1.00 93.19 93 ALA A CA 1
ATOM 721 C C . ALA A 1 93 ? -3.247 -6.231 -5.593 1.00 93.19 93 ALA A C 1
ATOM 723 O O . ALA A 1 93 ? -4.382 -6.629 -5.866 1.00 93.19 93 ALA A O 1
ATOM 724 N N . ALA A 1 94 ? -2.784 -6.132 -4.350 1.00 91.19 94 ALA A N 1
ATOM 725 C CA . ALA A 1 94 ? -3.605 -6.255 -3.154 1.00 91.19 94 ALA A CA 1
ATOM 726 C C . ALA A 1 94 ? -4.064 -4.860 -2.701 1.00 91.19 94 ALA A C 1
ATOM 728 O O . ALA A 1 94 ? -3.317 -3.884 -2.777 1.00 91.19 94 ALA A O 1
ATOM 729 N N . THR A 1 95 ? -5.321 -4.742 -2.265 1.00 87.81 95 THR A N 1
ATOM 730 C CA . THR A 1 95 ? -5.868 -3.480 -1.751 1.00 87.81 95 THR A CA 1
ATOM 731 C C . THR A 1 95 ? -6.996 -3.719 -0.755 1.00 87.81 95 THR A C 1
ATOM 733 O O . THR A 1 95 ? -7.858 -4.569 -0.977 1.00 87.81 95 THR A O 1
ATOM 736 N N . ALA A 1 96 ? -7.026 -2.922 0.314 1.00 79.94 96 ALA A N 1
ATOM 737 C CA . ALA A 1 96 ? -8.116 -2.911 1.286 1.00 79.94 96 ALA A CA 1
ATOM 738 C C . ALA A 1 96 ? -9.392 -2.230 0.757 1.00 79.94 96 ALA A C 1
ATOM 740 O O . ALA A 1 96 ? -10.488 -2.488 1.250 1.00 79.94 96 ALA A O 1
ATOM 741 N N . THR A 1 97 ? -9.272 -1.349 -0.243 1.00 75.19 97 THR A N 1
ATOM 742 C CA . THR A 1 97 ? -10.419 -0.642 -0.826 1.00 75.19 97 THR A CA 1
ATOM 743 C C . THR A 1 97 ? -10.379 -0.704 -2.349 1.00 75.19 97 THR A C 1
ATOM 745 O O . THR A 1 97 ? -9.335 -0.507 -2.967 1.00 75.19 97 THR A O 1
ATOM 748 N N . THR A 1 98 ? -11.528 -0.997 -2.959 1.00 73.94 98 THR A N 1
ATOM 749 C CA . THR A 1 98 ? -11.689 -1.098 -4.422 1.00 73.94 98 THR A CA 1
ATOM 750 C C . THR A 1 98 ? -12.318 0.156 -5.039 1.00 73.94 98 THR A C 1
ATOM 752 O O . THR A 1 98 ? -12.459 0.271 -6.259 1.00 73.94 98 THR A O 1
ATOM 755 N N . LYS A 1 99 ? -12.730 1.122 -4.207 1.00 79.69 99 LYS A N 1
ATOM 756 C CA . LYS A 1 99 ? -13.387 2.349 -4.663 1.00 79.69 99 LYS A CA 1
ATOM 757 C C . LYS A 1 99 ? -12.365 3.265 -5.332 1.00 79.69 99 LYS A C 1
ATOM 759 O O . LYS A 1 99 ? -11.452 3.743 -4.678 1.00 79.69 99 LYS A O 1
ATOM 764 N N . GLY A 1 100 ? -12.568 3.557 -6.616 1.00 79.62 100 GLY A N 1
ATOM 765 C CA . GLY A 1 100 ? -11.674 4.426 -7.394 1.00 79.62 100 GLY A CA 1
ATOM 766 C C . GLY A 1 100 ? -10.469 3.707 -8.005 1.00 79.62 100 GLY A C 1
ATOM 767 O O . GLY A 1 100 ? -9.826 4.269 -8.887 1.00 79.62 100 GLY A O 1
ATOM 768 N N . THR A 1 101 ? -10.243 2.437 -7.649 1.00 84.50 101 THR A N 1
ATOM 769 C CA . THR A 1 101 ? -9.078 1.657 -8.088 1.00 84.50 101 THR A CA 1
ATOM 770 C C . THR A 1 101 ? -8.986 1.513 -9.604 1.00 84.50 101 THR A C 1
ATOM 772 O O . THR A 1 101 ? -7.883 1.432 -10.129 1.00 84.50 101 THR A O 1
ATOM 775 N N . GLU A 1 102 ? -10.103 1.510 -10.337 1.00 88.62 102 GLU A N 1
ATOM 776 C CA . GLU A 1 102 ? -10.080 1.465 -11.807 1.00 88.62 102 GLU A CA 1
ATOM 777 C C . GLU A 1 102 ? -9.355 2.682 -12.397 1.00 88.62 102 GLU A C 1
ATOM 779 O O . GLU A 1 102 ? -8.480 2.538 -13.252 1.00 88.62 102 GLU A O 1
ATOM 784 N N . LYS A 1 103 ? -9.663 3.877 -11.881 1.00 88.88 103 LYS A N 1
ATOM 785 C CA . LYS A 1 103 ? -8.999 5.113 -12.289 1.00 88.88 103 LYS A CA 1
ATOM 786 C C . LYS A 1 103 ? -7.537 5.114 -11.848 1.00 88.88 103 LYS A C 1
ATOM 788 O O . LYS A 1 103 ? -6.680 5.437 -12.663 1.00 88.88 103 LYS A O 1
ATOM 793 N N . ASP A 1 104 ? -7.258 4.724 -10.606 1.00 88.62 104 ASP A N 1
ATOM 794 C CA . ASP A 1 104 ? -5.891 4.706 -10.073 1.00 88.62 104 ASP A CA 1
ATOM 795 C C . ASP A 1 104 ? -5.004 3.724 -10.856 1.00 88.62 104 ASP A C 1
ATOM 797 O O . ASP A 1 104 ? -3.907 4.075 -11.281 1.00 88.62 104 ASP A O 1
ATOM 801 N N . THR A 1 105 ? -5.512 2.525 -11.161 1.00 91.06 105 THR A N 1
ATOM 802 C CA . THR A 1 105 ? -4.805 1.510 -11.965 1.00 91.06 105 THR A CA 1
ATOM 803 C C . THR A 1 105 ? -4.501 2.025 -13.366 1.00 91.06 105 THR A C 1
ATOM 805 O O . THR A 1 105 ? -3.392 1.837 -13.869 1.00 91.06 105 THR A O 1
ATOM 808 N N . LEU A 1 106 ? -5.463 2.704 -13.996 1.00 91.56 106 LEU A N 1
ATOM 809 C CA . LEU A 1 106 ? -5.258 3.291 -15.314 1.00 91.56 106 LEU A CA 1
ATOM 810 C C . LEU A 1 106 ? -4.217 4.418 -15.274 1.00 91.56 106 LEU A C 1
ATOM 812 O O . LEU A 1 106 ? -3.394 4.514 -16.178 1.00 91.56 106 LEU A O 1
ATOM 816 N N . GLN A 1 107 ? -4.236 5.257 -14.237 1.00 90.50 107 GLN A N 1
ATOM 817 C CA . GLN A 1 1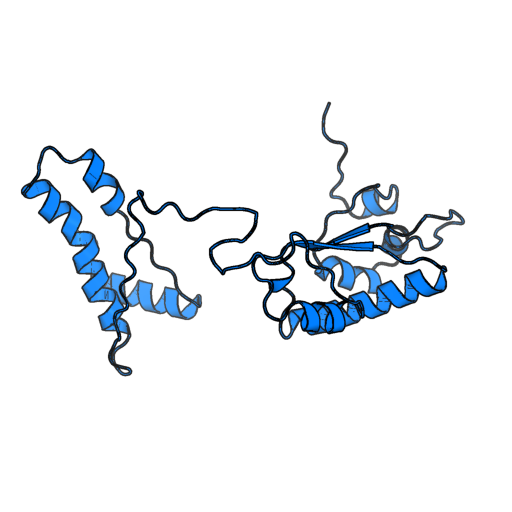07 ? -3.315 6.386 -14.095 1.00 90.50 107 GLN A CA 1
ATOM 818 C C . GLN A 1 107 ? -1.886 5.962 -13.740 1.00 90.50 107 GLN A C 1
ATOM 820 O O . GLN A 1 107 ? -0.944 6.582 -14.225 1.00 90.50 107 GLN A O 1
ATOM 825 N N . ILE A 1 108 ? -1.723 4.926 -12.916 1.00 92.12 108 ILE A N 1
ATOM 826 C CA . ILE A 1 108 ? -0.410 4.445 -12.470 1.00 92.12 108 ILE A CA 1
ATOM 827 C C . ILE A 1 108 ? 0.198 3.502 -13.509 1.00 92.12 108 ILE A C 1
ATOM 829 O O . ILE A 1 108 ? 1.344 3.681 -13.906 1.00 92.12 108 ILE A O 1
ATOM 833 N N . TYR A 1 109 ? -0.567 2.510 -13.970 1.00 92.44 109 TYR A N 1
ATOM 834 C CA . TYR A 1 109 ? -0.033 1.413 -14.779 1.00 92.44 109 TYR A CA 1
ATOM 835 C C . TYR A 1 109 ? -0.436 1.471 -16.256 1.00 92.44 109 TYR A C 1
ATOM 837 O O . TYR A 1 109 ? 0.011 0.631 -17.035 1.00 92.44 109 TYR A O 1
ATOM 845 N N . GLY A 1 110 ? -1.326 2.387 -16.659 1.00 91.69 110 GLY A N 1
ATOM 846 C CA . GLY A 1 110 ? -1.819 2.452 -18.041 1.00 91.69 110 GLY A CA 1
ATOM 847 C C . GLY A 1 110 ? -2.596 1.202 -18.473 1.00 91.69 110 GLY A C 1
ATOM 848 O O . GLY A 1 110 ? -2.597 0.841 -19.650 1.00 91.69 110 GLY A O 1
ATOM 849 N N . ARG A 1 111 ? -3.211 0.483 -17.524 1.00 90.88 111 ARG A N 1
ATOM 850 C CA . ARG A 1 111 ? -3.807 -0.845 -17.741 1.00 90.88 111 ARG A CA 1
ATOM 851 C C . ARG A 1 111 ? -5.249 -0.901 -17.246 1.00 90.88 111 ARG A C 1
ATOM 853 O O . ARG A 1 111 ? -5.594 -0.295 -16.238 1.00 90.88 111 ARG A O 1
ATOM 860 N N . ASN A 1 112 ? -6.071 -1.687 -17.940 1.00 92.06 112 ASN A N 1
ATOM 861 C CA . ASN A 1 112 ? -7.436 -1.978 -17.505 1.00 92.06 112 ASN A CA 1
ATOM 862 C C . ASN A 1 112 ? -7.416 -2.900 -16.281 1.00 92.06 112 ASN A C 1
ATOM 864 O O . ASN A 1 112 ? -6.692 -3.902 -16.260 1.00 92.06 112 ASN A O 1
ATOM 868 N N . LEU A 1 113 ? -8.232 -2.565 -15.284 1.00 91.69 113 LEU A N 1
ATOM 869 C CA . LEU A 1 113 ? -8.357 -3.322 -14.046 1.00 91.69 113 LEU A CA 1
ATOM 870 C C . LEU A 1 113 ? -9.245 -4.557 -14.244 1.00 91.69 113 LEU A C 1
ATOM 872 O O . LEU A 1 113 ? -10.283 -4.498 -14.896 1.00 91.69 113 LEU A O 1
ATOM 876 N N . ASN A 1 114 ? -8.856 -5.669 -13.623 1.00 92.00 114 ASN A N 1
ATOM 877 C CA . ASN A 1 114 ? -9.747 -6.793 -13.365 1.00 92.00 114 ASN A CA 1
ATOM 878 C C . ASN A 1 114 ? -9.762 -7.046 -11.855 1.00 92.00 114 ASN A C 1
ATOM 880 O O . ASN A 1 114 ? -8.699 -7.209 -11.257 1.00 92.00 114 ASN A O 1
ATOM 884 N N . VAL A 1 115 ? -10.948 -7.048 -11.250 1.00 88.69 115 VAL A N 1
ATOM 885 C CA . VAL A 1 115 ? -11.117 -7.192 -9.801 1.00 88.69 115 VAL A CA 1
ATOM 886 C C . VAL A 1 115 ? -11.407 -8.651 -9.474 1.00 88.69 115 VAL A C 1
ATOM 888 O O . VAL A 1 115 ? -12.348 -9.240 -10.005 1.00 88.69 115 VAL A O 1
ATOM 891 N N . PHE A 1 116 ? -10.600 -9.226 -8.585 1.00 87.88 116 PHE A N 1
ATOM 892 C CA . PHE A 1 116 ? -10.818 -10.558 -8.038 1.00 87.88 116 PHE A CA 1
ATOM 893 C C . PHE A 1 116 ? -10.695 -10.526 -6.508 1.00 87.88 116 PHE A C 1
ATOM 895 O O . PHE A 1 116 ? -9.712 -9.976 -6.008 1.00 87.88 116 PHE A O 1
ATOM 902 N N . PRO A 1 117 ? -11.621 -11.159 -5.769 1.00 85.94 117 PRO A N 1
ATOM 903 C CA . PRO A 1 117 ? -12.886 -11.732 -6.230 1.00 85.94 117 PRO A CA 1
ATOM 904 C C . PRO A 1 117 ? -13.819 -10.641 -6.786 1.00 85.94 117 PRO A C 1
ATOM 906 O O . PRO A 1 117 ? -13.689 -9.474 -6.409 1.00 85.94 117 PRO A O 1
ATOM 909 N N . PRO A 1 118 ? -14.726 -10.982 -7.717 1.00 82.69 118 PRO A N 1
ATOM 910 C CA . PRO A 1 118 ? -15.693 -10.015 -8.221 1.00 82.69 118 PRO A CA 1
ATOM 911 C C . PRO A 1 118 ? -16.583 -9.505 -7.073 1.00 82.69 118 PRO A C 1
ATOM 913 O O . PRO A 1 118 ? -16.815 -10.247 -6.114 1.00 82.69 118 PRO A O 1
ATOM 916 N N . PRO A 1 119 ? -17.095 -8.263 -7.152 1.00 76.88 119 PRO A N 1
ATOM 917 C CA . PRO A 1 119 ? -18.015 -7.745 -6.144 1.00 76.88 119 PRO A CA 1
ATOM 918 C C . PRO A 1 119 ? -19.252 -8.649 -6.033 1.00 76.88 119 PRO A C 1
ATOM 920 O O . PRO A 1 119 ? -19.815 -9.055 -7.052 1.00 76.88 119 PRO A O 1
ATOM 923 N N . GLY A 1 120 ? -19.656 -8.972 -4.801 1.00 79.69 120 GLY A N 1
ATOM 924 C CA . GLY A 1 120 ? -20.874 -9.736 -4.534 1.00 79.69 120 GLY A CA 1
ATOM 925 C C . GLY A 1 120 ? -22.146 -8.906 -4.717 1.00 79.69 120 GLY A C 1
ATOM 926 O O . GLY A 1 120 ? -22.118 -7.750 -5.145 1.00 79.69 120 GLY A O 1
ATOM 927 N N . TYR A 1 121 ? -23.293 -9.509 -4.398 1.00 81.38 121 TYR A N 1
ATOM 928 C CA . TYR A 1 121 ? -24.605 -8.888 -4.637 1.00 81.38 121 TYR A CA 1
ATOM 929 C C . TYR A 1 121 ? -24.938 -7.747 -3.668 1.00 81.38 121 TYR A C 1
ATOM 931 O O . TYR A 1 121 ? -25.746 -6.876 -3.992 1.00 81.38 121 TYR A O 1
ATOM 939 N N . SER A 1 122 ? -24.354 -7.754 -2.471 1.00 80.50 122 SER A N 1
ATOM 940 C CA . SER A 1 122 ? -24.571 -6.743 -1.437 1.00 80.50 122 SER A CA 1
ATOM 941 C C . SER A 1 122 ? -23.254 -6.374 -0.759 1.00 80.50 122 SER A C 1
ATOM 943 O O . SER A 1 122 ? -22.251 -7.066 -0.902 1.00 80.50 122 SER A O 1
ATOM 945 N N . ILE A 1 123 ? -23.253 -5.281 0.008 1.00 74.75 123 ILE A N 1
ATOM 946 C CA . ILE A 1 123 ? -22.064 -4.826 0.747 1.00 74.75 123 ILE A CA 1
ATOM 947 C C . ILE A 1 123 ? -21.587 -5.831 1.812 1.00 74.75 123 ILE A C 1
ATOM 949 O O . ILE A 1 123 ? -20.411 -5.836 2.165 1.00 74.75 123 ILE A O 1
ATOM 953 N N . ASP A 1 124 ? -22.488 -6.699 2.279 1.00 77.75 124 ASP A N 1
ATOM 954 C CA . ASP A 1 124 ? -22.198 -7.758 3.252 1.00 77.75 124 ASP A CA 1
ATOM 955 C C . ASP A 1 124 ? -21.626 -9.027 2.591 1.00 77.75 124 ASP A C 1
ATOM 957 O O . ASP A 1 124 ? -21.233 -9.962 3.289 1.00 77.75 124 ASP A O 1
ATOM 961 N N . ASP A 1 125 ? -21.603 -9.075 1.255 1.00 76.50 125 ASP A N 1
ATOM 962 C CA . ASP A 1 125 ? -21.147 -10.204 0.448 1.00 76.50 125 ASP A CA 1
ATOM 963 C C . ASP A 1 125 ? -19.867 -9.822 -0.308 1.00 76.50 125 ASP A C 1
ATOM 965 O O . ASP A 1 125 ? -19.887 -9.342 -1.442 1.00 76.50 125 ASP A O 1
ATOM 969 N N . ASN A 1 126 ? -18.725 -9.990 0.361 1.00 74.81 126 ASN A N 1
ATOM 970 C CA . ASN A 1 126 ? -17.409 -9.593 -0.148 1.00 74.81 126 ASN A CA 1
ATOM 971 C C . ASN A 1 126 ? -16.478 -10.788 -0.434 1.00 74.81 126 ASN A C 1
ATOM 973 O O . ASN A 1 126 ? -15.270 -10.592 -0.538 1.00 74.81 126 ASN A O 1
ATOM 977 N N . PHE A 1 127 ? -17.024 -12.010 -0.543 1.00 80.88 127 PHE A N 1
ATOM 978 C CA . PHE A 1 127 ? -16.320 -13.296 -0.733 1.00 80.88 127 PHE A CA 1
ATOM 979 C C . PHE A 1 127 ? -15.386 -13.733 0.416 1.00 80.88 127 PHE A C 1
ATOM 981 O O . PHE A 1 127 ? -15.273 -14.928 0.686 1.00 80.88 127 PHE A O 1
ATOM 988 N N . PHE A 1 128 ? -14.734 -12.801 1.110 1.00 80.44 128 PHE A N 1
ATOM 989 C CA . PHE A 1 128 ? -13.730 -13.083 2.138 1.00 80.44 128 PHE A CA 1
ATOM 990 C C . PHE A 1 128 ? -14.309 -13.262 3.542 1.00 80.44 128 PHE A C 1
ATOM 992 O O . PHE A 1 128 ? -13.725 -13.974 4.358 1.00 80.44 128 PHE A O 1
ATOM 999 N N . SER A 1 129 ? -15.434 -12.617 3.850 1.00 82.38 129 SER A N 1
ATOM 1000 C CA . SER A 1 129 ? -16.052 -12.670 5.171 1.00 82.38 129 SER A CA 1
ATOM 1001 C C . SER A 1 129 ? -17.577 -12.676 5.103 1.00 82.38 129 SER A C 1
ATOM 1003 O O . SER A 1 129 ? -18.188 -12.411 4.069 1.00 82.38 129 SER A O 1
ATOM 1005 N N . LYS A 1 130 ? -18.202 -13.033 6.229 1.00 80.06 130 LYS A N 1
ATOM 1006 C CA . LYS A 1 130 ? -19.647 -12.925 6.445 1.00 80.06 130 LYS A CA 1
ATOM 1007 C C . LYS A 1 130 ? -19.894 -12.181 7.743 1.00 80.06 130 LYS A C 1
ATOM 1009 O O . LYS A 1 130 ? -19.181 -12.396 8.722 1.00 80.06 130 LYS A O 1
ATOM 1014 N N . VAL A 1 131 ? -20.917 -11.336 7.749 1.00 82.25 131 VAL A N 1
ATOM 1015 C CA . VAL A 1 131 ? -21.345 -10.628 8.956 1.00 82.25 131 VAL A CA 1
ATOM 1016 C C . VAL A 1 131 ? -21.948 -11.631 9.937 1.00 82.25 131 VAL A C 1
ATOM 1018 O O . VAL A 1 131 ? -22.963 -12.264 9.641 1.00 82.25 131 VAL A O 1
ATOM 1021 N N . ASP A 1 132 ? -21.339 -11.753 11.113 1.00 84.50 132 ASP A N 1
ATOM 1022 C CA . ASP A 1 132 ? -21.940 -12.454 12.242 1.00 84.50 132 ASP A CA 1
ATOM 1023 C C . ASP A 1 132 ? -22.940 -11.522 12.939 1.00 84.50 132 ASP A C 1
ATOM 1025 O O . ASP A 1 132 ? -22.566 -10.492 13.497 1.00 84.50 132 ASP A O 1
ATOM 1029 N N . LYS A 1 133 ? -24.228 -11.872 12.874 1.00 83.56 133 LYS A N 1
ATOM 1030 C CA . LYS A 1 133 ? -25.317 -11.110 13.507 1.00 83.56 133 LYS A CA 1
ATOM 1031 C C . LYS A 1 133 ? -25.595 -11.541 14.952 1.00 83.56 133 LYS A C 1
ATOM 1033 O O . LYS A 1 133 ? -26.423 -10.914 15.605 1.00 83.56 133 LYS A O 1
ATOM 1038 N N . GLY A 1 134 ? -24.975 -12.625 15.422 1.00 86.38 134 GLY A N 1
ATOM 1039 C CA . GLY A 1 134 ? -25.130 -13.148 16.780 1.00 86.38 134 GLY A CA 1
ATOM 1040 C C . GLY A 1 134 ? -24.058 -12.652 17.751 1.00 86.38 134 GLY A C 1
ATOM 1041 O O . GLY A 1 134 ? -24.300 -12.622 18.956 1.00 86.38 134 GLY A O 1
ATOM 1042 N N . ALA A 1 135 ? -22.895 -12.242 17.243 1.00 83.81 135 ALA A N 1
ATOM 1043 C CA . ALA A 1 135 ? -21.830 -11.665 18.053 1.00 83.81 135 ALA A CA 1
ATOM 1044 C C . ALA A 1 135 ? -22.121 -10.208 18.453 1.00 83.81 135 ALA A C 1
ATOM 1046 O O . ALA A 1 135 ? -22.695 -9.426 17.691 1.00 83.81 135 ALA A O 1
ATOM 1047 N N . HIS A 1 136 ? -21.666 -9.814 19.645 1.00 81.62 136 HIS A N 1
ATOM 1048 C CA . HIS A 1 136 ? -21.673 -8.413 20.057 1.00 81.62 136 HIS A CA 1
ATOM 1049 C C . HIS A 1 136 ? -20.673 -7.616 19.204 1.00 81.62 136 HIS A C 1
ATOM 1051 O O . HIS A 1 136 ? -19.473 -7.889 19.212 1.00 81.62 136 HIS A O 1
ATOM 1057 N N . GLY A 1 137 ? -21.177 -6.639 18.446 1.00 81.75 137 GLY A N 1
ATOM 1058 C CA . GLY A 1 137 ? -20.352 -5.704 17.684 1.00 81.75 137 GLY A CA 1
ATOM 1059 C C . GLY A 1 137 ? -19.665 -4.660 18.570 1.00 81.75 137 GLY A C 1
ATOM 1060 O O . GLY A 1 137 ? -19.865 -4.606 19.782 1.00 81.75 137 GLY A O 1
ATOM 1061 N N . ARG A 1 138 ? -18.866 -3.789 17.948 1.00 83.75 138 ARG A N 1
ATOM 1062 C CA . ARG A 1 138 ? -18.321 -2.598 18.614 1.00 83.75 138 ARG A CA 1
ATOM 1063 C C . ARG A 1 138 ? -19.335 -1.464 18.532 1.00 83.75 138 ARG A C 1
ATOM 1065 O O . ARG A 1 138 ? -19.848 -1.175 17.453 1.00 83.75 138 ARG A O 1
ATOM 1072 N N . GLU A 1 139 ? -19.589 -0.802 19.651 1.00 83.25 139 GLU A N 1
ATOM 1073 C CA . GLU A 1 139 ? -20.373 0.429 19.669 1.00 83.25 139 GLU A CA 1
ATOM 1074 C C . GLU A 1 139 ? -19.444 1.621 19.409 1.00 83.25 139 GLU A C 1
ATOM 1076 O O . GLU A 1 139 ? -18.435 1.807 20.090 1.00 83.25 139 GLU A O 1
ATOM 1081 N N . HIS A 1 140 ? -19.761 2.412 18.385 1.00 88.31 140 HIS A N 1
ATOM 1082 C CA . HIS A 1 140 ? -18.990 3.594 18.013 1.00 88.31 140 HIS A CA 1
ATOM 1083 C C . HIS A 1 140 ? -19.752 4.849 18.433 1.00 88.31 140 HIS A C 1
ATOM 1085 O O . HIS A 1 140 ? -20.848 5.107 17.942 1.00 88.31 140 HIS A O 1
ATOM 1091 N N . ILE A 1 141 ? -19.152 5.648 19.316 1.00 87.94 141 ILE A N 1
ATOM 1092 C CA . ILE A 1 141 ? -19.731 6.899 19.811 1.00 87.94 141 ILE A CA 1
ATOM 1093 C C . ILE A 1 141 ? -18.894 8.065 19.288 1.00 87.94 141 ILE A C 1
ATOM 1095 O O . ILE A 1 141 ? -17.680 8.105 19.483 1.00 87.94 141 ILE A O 1
ATOM 1099 N N . ALA A 1 142 ? -19.544 9.025 18.631 1.00 88.69 142 ALA A N 1
ATOM 1100 C CA . ALA A 1 142 ? -18.913 10.259 18.178 1.00 88.69 142 ALA A CA 1
ATOM 1101 C C . ALA A 1 142 ? -19.276 11.412 19.123 1.00 88.69 142 ALA A C 1
ATOM 1103 O O . ALA A 1 142 ? -20.453 11.677 19.365 1.00 88.69 142 ALA A O 1
ATOM 1104 N N . ILE A 1 143 ? -18.265 12.119 19.630 1.00 83.94 143 ILE A N 1
ATOM 1105 C CA . ILE A 1 143 ? -18.450 13.308 20.467 1.00 83.94 143 ILE A CA 1
ATOM 1106 C C . ILE A 1 143 ? -18.059 14.529 19.640 1.00 83.94 143 ILE A C 1
ATOM 1108 O O . ILE A 1 143 ? -16.888 14.725 19.317 1.00 83.94 143 ILE A O 1
ATOM 1112 N N . LEU A 1 144 ? -19.044 15.360 19.292 1.00 84.62 144 LEU A N 1
ATOM 1113 C CA . LEU A 1 144 ? -18.783 16.621 18.607 1.00 84.62 144 LEU A CA 1
ATOM 1114 C C . LEU A 1 144 ? -18.397 17.695 19.625 1.00 84.62 144 LEU A C 1
ATOM 1116 O O . LEU A 1 144 ? -19.190 18.094 20.477 1.00 84.62 144 LEU A O 1
ATOM 1120 N N . GLY A 1 145 ? -17.163 18.167 19.509 1.00 75.88 145 GLY A N 1
ATOM 1121 C CA . GLY A 1 145 ? -16.628 19.242 20.323 1.00 75.88 145 GLY A CA 1
ATOM 1122 C C . GLY A 1 145 ? -16.992 20.643 19.850 1.00 75.88 145 GLY A C 1
ATOM 1123 O O . GLY A 1 145 ? -17.283 20.862 18.677 1.00 75.88 145 GLY A O 1
ATOM 1124 N N . ASN A 1 146 ? -16.895 21.626 20.749 1.00 77.31 146 ASN A N 1
ATOM 1125 C CA . ASN A 1 146 ? -16.919 23.029 20.340 1.00 77.31 146 ASN A CA 1
ATOM 1126 C C . ASN A 1 146 ? -15.639 23.348 19.545 1.00 77.31 146 ASN A C 1
ATOM 1128 O O . ASN A 1 146 ? -14.537 23.062 20.016 1.00 77.31 146 ASN A O 1
ATOM 1132 N N . VAL A 1 147 ? -15.788 23.982 18.377 1.00 68.50 147 VAL A N 1
ATOM 1133 C CA . VAL A 1 147 ? -14.696 24.366 17.459 1.00 68.50 147 VAL A CA 1
ATOM 1134 C C . VAL A 1 147 ? -13.587 25.148 18.175 1.00 68.50 147 VAL A C 1
ATOM 1136 O O . VAL A 1 147 ? -12.410 24.970 17.875 1.00 68.50 147 VAL A O 1
ATOM 1139 N N . ASN A 1 148 ? -13.950 25.952 19.178 1.00 68.12 148 ASN A N 1
ATOM 1140 C CA . ASN A 1 148 ? -13.012 26.798 19.920 1.00 68.12 148 ASN A CA 1
ATOM 1141 C C . ASN A 1 148 ? -12.368 26.110 21.137 1.00 68.12 148 ASN A C 1
ATOM 1143 O O . ASN A 1 148 ? -11.497 26.698 21.773 1.00 68.12 148 ASN A O 1
ATOM 1147 N N . ASN A 1 149 ? -12.797 24.896 21.500 1.00 65.81 149 ASN A N 1
ATOM 1148 C CA . ASN A 1 149 ? -12.293 24.187 22.678 1.00 65.81 149 ASN A CA 1
ATOM 1149 C C . ASN A 1 149 ? -12.171 22.673 22.445 1.00 65.81 149 ASN A C 1
ATOM 1151 O O . ASN A 1 149 ? -12.588 21.852 23.267 1.00 65.81 149 ASN A O 1
ATOM 1155 N N . SER A 1 150 ? -11.582 22.303 21.308 1.00 63.84 150 SER A N 1
ATOM 1156 C CA . SER A 1 150 ? -11.360 20.908 20.912 1.00 63.84 150 SER A CA 1
ATOM 1157 C C . SER A 1 150 ? -10.553 20.097 21.934 1.00 63.84 150 SER A C 1
ATOM 1159 O O . SER A 1 150 ? -10.741 18.890 22.030 1.00 63.84 150 SER A O 1
ATOM 1161 N N . ARG A 1 151 ? -9.712 20.748 22.751 1.00 66.25 151 ARG A N 1
ATOM 1162 C CA . ARG A 1 151 ? -8.900 20.085 23.788 1.00 66.25 151 ARG A CA 1
ATOM 1163 C C . ARG A 1 151 ? -9.748 19.514 24.930 1.00 66.25 151 ARG A C 1
ATOM 1165 O O . ARG A 1 151 ? -9.577 18.360 25.294 1.00 66.25 151 ARG A O 1
ATOM 1172 N N . THR A 1 152 ? -10.747 20.254 25.424 1.00 66.94 152 THR A N 1
ATOM 1173 C CA . THR A 1 152 ? -11.627 19.751 26.507 1.00 66.94 152 THR A CA 1
ATOM 1174 C C . THR A 1 152 ? -12.474 18.535 26.130 1.00 66.94 152 THR A C 1
ATOM 1176 O O . THR A 1 152 ? -12.961 17.824 27.011 1.00 66.94 152 THR A O 1
ATOM 1179 N N . VAL A 1 153 ? -12.661 18.304 24.833 1.00 76.44 153 VAL A N 1
ATOM 1180 C CA . VAL A 1 153 ? -13.439 17.185 24.283 1.00 76.44 153 VAL A CA 1
ATOM 1181 C C . VAL A 1 153 ? -12.636 15.889 24.332 1.00 76.44 153 VAL A C 1
ATOM 1183 O O . VAL A 1 153 ? -13.217 14.813 24.269 1.00 76.44 153 VAL A O 1
ATOM 1186 N N . LEU A 1 154 ? -11.319 15.987 24.511 1.00 80.19 154 LEU A N 1
ATOM 1187 C CA . LEU A 1 154 ? -10.436 14.853 24.709 1.00 80.19 154 LEU A CA 1
ATOM 1188 C C . LEU A 1 154 ? -10.266 14.533 26.201 1.00 80.19 154 LEU A C 1
ATOM 1190 O O . LEU A 1 154 ? -10.554 13.417 26.628 1.00 80.19 154 LEU A O 1
ATOM 1194 N N . ASP A 1 155 ? -9.867 15.523 27.003 1.00 81.56 155 ASP A N 1
ATOM 1195 C CA . ASP A 1 155 ? -9.425 15.288 28.384 1.00 81.56 155 ASP A CA 1
ATOM 1196 C C . ASP A 1 155 ? -10.549 14.754 29.282 1.00 81.56 155 ASP A C 1
ATOM 1198 O O . ASP A 1 155 ? -10.355 13.796 30.028 1.00 81.56 155 ASP A O 1
ATOM 1202 N N . LYS A 1 156 ? -11.754 15.340 29.205 1.00 82.81 156 LYS A N 1
ATOM 1203 C CA . LYS A 1 156 ? -12.866 14.956 30.092 1.00 82.81 156 LYS A CA 1
ATOM 1204 C C . LYS A 1 156 ? -13.392 13.548 29.803 1.00 82.81 156 LYS A C 1
ATOM 1206 O O . LYS A 1 156 ? -13.553 12.794 30.765 1.00 82.81 156 LYS A O 1
ATOM 1211 N N . PRO A 1 157 ? -13.673 13.159 28.542 1.00 86.69 157 PRO A N 1
ATOM 1212 C CA . PRO A 1 157 ? -14.077 11.787 28.256 1.00 86.69 157 PRO A CA 1
ATOM 1213 C C . PRO A 1 157 ? -12.986 10.777 28.600 1.00 86.69 157 PRO A C 1
ATOM 1215 O O . PRO A 1 157 ? -13.309 9.756 29.195 1.00 86.69 157 PRO A O 1
ATOM 1218 N N . LEU A 1 158 ? -11.712 11.070 28.312 1.00 87.06 158 LEU A N 1
ATOM 1219 C CA . LEU A 1 158 ? -10.612 10.165 28.658 1.00 87.06 158 LEU A CA 1
ATOM 1220 C C . LEU A 1 158 ? -10.464 9.979 30.166 1.00 87.06 158 LEU A C 1
ATOM 1222 O O . LEU A 1 158 ? -10.412 8.843 30.626 1.00 87.06 158 LEU A O 1
ATOM 1226 N N . ALA A 1 159 ? -10.461 11.067 30.941 1.00 85.75 159 ALA A N 1
ATOM 1227 C CA . ALA A 1 159 ? -10.409 10.987 32.399 1.00 85.75 159 ALA A CA 1
ATOM 1228 C C . ALA A 1 159 ? -11.586 10.173 32.957 1.00 85.75 159 ALA A C 1
ATOM 1230 O O . ALA A 1 159 ? -11.412 9.354 33.856 1.00 85.75 159 ALA A O 1
ATOM 1231 N N . ASN A 1 160 ? -12.787 10.363 32.399 1.00 88.31 160 ASN A N 1
ATOM 1232 C CA . ASN A 1 160 ? -13.959 9.600 32.806 1.00 88.31 160 ASN A CA 1
ATOM 1233 C C . ASN A 1 160 ? -13.806 8.108 32.478 1.00 88.31 160 ASN A C 1
ATOM 1235 O O . ASN A 1 160 ? -14.012 7.285 33.364 1.00 88.31 160 ASN A O 1
ATOM 1239 N N . LEU A 1 161 ? -13.393 7.767 31.252 1.00 89.81 161 LEU A N 1
ATOM 1240 C CA . LEU A 1 161 ? -13.164 6.386 30.818 1.00 89.81 161 LEU A CA 1
ATOM 1241 C C . LEU A 1 161 ? -12.115 5.686 31.687 1.00 89.81 161 LEU A C 1
ATOM 1243 O O . LEU A 1 161 ? -12.364 4.573 32.134 1.00 89.81 161 LEU A O 1
ATOM 1247 N N . LEU A 1 162 ? -11.005 6.357 32.006 1.00 88.50 162 LEU A N 1
ATOM 1248 C CA . LEU A 1 162 ? -9.957 5.824 32.886 1.00 88.50 162 LEU A CA 1
ATOM 1249 C C . LEU A 1 162 ? -10.429 5.631 34.336 1.00 88.50 162 LEU A C 1
ATOM 1251 O O . LEU A 1 162 ? -9.925 4.761 35.040 1.00 88.50 162 LEU A O 1
ATOM 1255 N N . GLN A 1 163 ? -11.414 6.408 34.791 1.00 89.69 163 GLN A N 1
ATOM 1256 C CA . GLN A 1 163 ? -11.983 6.277 36.133 1.00 89.69 163 GLN A CA 1
ATOM 1257 C C . GLN A 1 163 ? -13.027 5.148 36.237 1.00 89.69 163 GLN A C 1
ATOM 1259 O O . GLN A 1 163 ? -13.254 4.627 37.337 1.00 89.69 163 GLN A O 1
ATOM 1264 N N . GLN A 1 164 ? -13.674 4.762 35.127 1.00 92.00 164 GLN A N 1
ATOM 1265 C CA . GLN A 1 164 ? -14.742 3.753 35.129 1.00 92.00 164 GLN A CA 1
ATOM 1266 C C . GLN A 1 164 ? -14.311 2.369 35.644 1.00 92.00 164 GLN A C 1
ATOM 1268 O O . GLN A 1 164 ? -15.064 1.827 36.458 1.00 92.00 164 GLN A O 1
ATOM 1273 N N . PRO A 1 165 ? -13.142 1.800 35.276 1.00 93.25 165 PRO A N 1
ATOM 1274 C CA . PRO A 1 165 ? -12.690 0.504 35.791 1.00 93.25 165 PRO A CA 1
ATOM 1275 C C . PRO A 1 165 ? -12.720 0.429 37.318 1.00 93.25 165 PRO A C 1
ATOM 1277 O O . PRO A 1 165 ? -13.276 -0.506 37.889 1.00 93.25 165 PRO A O 1
ATOM 1280 N N . PHE A 1 166 ? -12.238 1.475 37.997 1.00 92.00 166 PHE A N 1
ATOM 1281 C CA . PHE A 1 166 ? -12.265 1.558 39.457 1.00 92.00 166 PHE A CA 1
ATOM 1282 C C . PHE A 1 166 ? -13.697 1.567 40.018 1.00 92.00 166 PHE A C 1
ATOM 1284 O O . PHE A 1 166 ? -14.009 0.880 40.994 1.00 92.00 166 PHE A O 1
ATOM 1291 N N . GLY A 1 167 ? -14.593 2.340 39.394 1.00 92.81 167 GLY A N 1
ATOM 1292 C CA . GLY A 1 167 ? -16.001 2.407 39.785 1.00 92.81 167 GLY A CA 1
ATOM 1293 C C . GLY A 1 167 ? -16.740 1.081 39.583 1.00 92.81 167 GLY A C 1
ATOM 1294 O O . GLY A 1 167 ? -17.559 0.703 40.426 1.00 92.81 167 GLY A O 1
ATOM 1295 N N . LEU A 1 168 ? -16.434 0.372 38.495 1.00 93.94 168 LEU A N 1
ATOM 1296 C CA . LEU A 1 168 ? -16.984 -0.944 38.183 1.00 93.94 168 LEU A CA 1
ATOM 1297 C C . LEU A 1 168 ? -16.469 -2.004 39.153 1.00 93.94 168 LEU A C 1
ATOM 1299 O O . LEU A 1 168 ? -17.283 -2.733 39.710 1.00 93.94 168 LEU A O 1
ATOM 1303 N N . LEU A 1 169 ? -15.167 -2.023 39.447 1.00 94.06 169 LEU A N 1
ATOM 1304 C CA . LEU A 1 169 ? -14.567 -3.002 40.354 1.00 94.06 169 LEU A CA 1
ATOM 1305 C C . LEU A 1 169 ? -15.130 -2.871 41.775 1.00 94.06 169 LEU A C 1
ATOM 1307 O O . LEU A 1 169 ? -15.441 -3.865 42.425 1.00 94.06 169 LEU A O 1
ATOM 1311 N N . LYS A 1 170 ? -15.359 -1.636 42.242 1.00 93.19 170 LYS A N 1
ATOM 1312 C CA . LYS A 1 170 ? -15.994 -1.386 43.545 1.00 93.19 170 LYS A CA 1
ATOM 1313 C C . LYS A 1 170 ? -17.432 -1.915 43.618 1.00 93.19 170 LYS A C 1
ATOM 1315 O O . LYS A 1 170 ? -17.870 -2.339 44.685 1.00 93.19 170 LYS A O 1
ATOM 1320 N N . LYS A 1 171 ? -18.184 -1.849 42.514 1.00 95.31 171 LYS A N 1
ATOM 1321 C CA . LYS A 1 171 ? -19.573 -2.337 42.435 1.00 95.31 171 LYS A CA 1
ATOM 1322 C C . LYS A 1 171 ? -19.654 -3.842 42.181 1.00 95.31 171 LYS A C 1
ATOM 1324 O O . LYS A 1 171 ? -20.586 -4.482 42.663 1.00 95.31 171 LYS A O 1
ATOM 1329 N N . HIS A 1 172 ? -18.686 -4.392 41.455 1.00 94.56 172 HIS A N 1
ATOM 1330 C CA . HIS A 1 172 ? -18.639 -5.782 41.017 1.00 94.56 172 HIS A CA 1
ATOM 1331 C C . HIS A 1 172 ? -17.258 -6.392 41.315 1.00 94.56 172 HIS A C 1
ATOM 1333 O O . HIS A 1 172 ? -16.478 -6.625 40.394 1.00 94.56 172 HIS A O 1
ATOM 1339 N N . PRO A 1 173 ? -16.947 -6.698 42.592 1.00 91.00 173 PRO A N 1
ATOM 1340 C CA . PRO A 1 173 ? -15.613 -7.166 42.991 1.00 91.00 173 PRO A CA 1
ATOM 1341 C C . PRO A 1 173 ? -15.203 -8.511 42.379 1.00 91.00 173 PRO A C 1
ATOM 1343 O O . PRO A 1 173 ? -14.028 -8.853 42.386 1.00 91.00 173 PRO A O 1
ATOM 1346 N N . ASN A 1 174 ? -16.171 -9.280 41.873 1.00 95.31 174 ASN A N 1
ATOM 1347 C CA . ASN A 1 174 ? -15.947 -10.599 41.283 1.00 95.31 174 ASN A CA 1
ATOM 1348 C C . ASN A 1 174 ? -15.698 -10.551 39.765 1.00 95.31 174 ASN A C 1
ATOM 1350 O O . ASN A 1 174 ? -15.542 -11.610 39.174 1.00 95.31 174 ASN A O 1
ATOM 1354 N N . MET A 1 175 ? -15.706 -9.365 39.142 1.00 93.94 175 MET A N 1
ATOM 1355 C CA . MET A 1 175 ? -15.532 -9.189 37.690 1.00 93.94 175 MET A CA 1
ATOM 1356 C C . MET A 1 175 ? -14.143 -8.644 37.320 1.00 93.94 175 MET A C 1
ATOM 1358 O O . MET A 1 175 ? -13.996 -7.850 36.391 1.00 93.94 175 MET A O 1
ATOM 1362 N N . THR A 1 176 ? -13.121 -8.973 38.111 1.00 91.25 176 THR A N 1
ATOM 1363 C CA . THR A 1 176 ? -11.767 -8.428 37.931 1.00 91.25 176 THR A CA 1
ATOM 1364 C C . THR A 1 176 ? -11.225 -8.722 36.533 1.00 91.25 176 THR A C 1
ATOM 1366 O O . THR A 1 176 ? -10.729 -7.809 35.879 1.00 91.25 176 THR A O 1
ATOM 1369 N N . ASP A 1 177 ? -11.392 -9.955 36.049 1.00 93.38 177 ASP A N 1
ATOM 1370 C CA . ASP A 1 177 ? -10.870 -10.390 34.750 1.00 93.38 177 ASP A CA 1
ATOM 1371 C C . ASP A 1 177 ? -11.580 -9.689 33.578 1.00 93.38 177 ASP A C 1
ATOM 1373 O O . ASP A 1 177 ? -10.950 -9.354 32.576 1.00 93.38 177 ASP A O 1
ATOM 1377 N N . GLU A 1 178 ? -12.881 -9.411 33.701 1.00 92.62 178 GLU A N 1
ATOM 1378 C CA . GLU A 1 178 ? -13.654 -8.686 32.689 1.00 92.62 178 GLU A CA 1
ATOM 1379 C C . GLU A 1 178 ? -13.355 -7.181 32.676 1.00 92.62 178 GLU A C 1
ATOM 1381 O O . GLU A 1 178 ? -13.509 -6.529 31.641 1.00 92.62 178 GLU A O 1
ATOM 1386 N N . ILE A 1 179 ? -12.949 -6.614 33.815 1.00 92.88 179 ILE A N 1
ATOM 1387 C CA . ILE A 1 179 ? -12.631 -5.187 33.959 1.00 92.88 179 ILE A CA 1
ATOM 1388 C C . ILE A 1 179 ? -11.184 -4.892 33.546 1.00 92.88 179 ILE A C 1
ATOM 1390 O O . ILE A 1 179 ? -10.915 -3.801 33.041 1.00 92.88 179 ILE A O 1
ATOM 1394 N N . GLU A 1 180 ? -10.273 -5.856 33.708 1.00 90.88 180 GLU A N 1
ATOM 1395 C CA . GLU A 1 180 ? -8.836 -5.706 33.455 1.00 90.88 180 GLU A CA 1
ATOM 1396 C C . GLU A 1 180 ? -8.486 -5.024 32.112 1.00 90.88 180 GLU A C 1
ATOM 1398 O O . GLU A 1 180 ? -7.663 -4.102 32.104 1.00 90.88 180 GLU A O 1
ATOM 1403 N N . PRO A 1 181 ? -9.133 -5.353 30.972 1.00 90.50 181 PRO A N 1
ATOM 1404 C CA . PRO A 1 181 ? -8.818 -4.722 29.689 1.00 90.50 181 PRO A CA 1
ATOM 1405 C C . PRO A 1 181 ? -9.067 -3.206 29.647 1.00 90.50 181 PRO A C 1
ATOM 1407 O O . PRO A 1 181 ? -8.491 -2.514 28.809 1.00 90.50 181 PRO A O 1
ATOM 1410 N N . TYR A 1 182 ? -9.921 -2.675 30.528 1.00 89.19 182 TYR A N 1
ATOM 1411 C CA . TYR A 1 182 ? -10.339 -1.272 30.518 1.00 89.19 182 TYR A CA 1
ATOM 1412 C C . TYR A 1 182 ? -9.407 -0.343 31.308 1.00 89.19 182 TYR A C 1
ATOM 1414 O O . TYR A 1 182 ? -9.590 0.874 31.260 1.00 89.19 182 TYR A O 1
ATOM 1422 N N . TRP A 1 183 ? -8.381 -0.870 31.986 1.00 89.69 183 TRP A N 1
ATOM 1423 C CA . TRP A 1 183 ? -7.354 -0.045 32.640 1.00 89.69 183 TRP A CA 1
ATOM 1424 C C . TRP A 1 183 ? -6.473 0.725 31.654 1.00 89.69 183 TRP A C 1
ATOM 1426 O O . TRP A 1 183 ? -5.856 1.722 32.023 1.00 89.69 183 TRP A O 1
ATOM 1436 N N . THR A 1 184 ? -6.424 0.289 30.394 1.00 88.94 184 THR A N 1
ATOM 1437 C CA . THR A 1 184 ? -5.661 0.956 29.337 1.00 88.94 184 THR A CA 1
ATOM 1438 C C . THR A 1 184 ? -6.603 1.537 28.291 1.00 88.94 184 THR A C 1
ATOM 1440 O O . THR A 1 184 ? -7.380 0.819 27.669 1.00 88.94 184 THR A O 1
ATOM 1443 N N . THR A 1 185 ? -6.500 2.844 28.043 1.00 87.75 185 THR A N 1
ATOM 1444 C CA . THR A 1 185 ? -7.223 3.514 26.952 1.00 87.75 185 THR A CA 1
ATOM 1445 C C . THR A 1 185 ? -6.253 3.875 25.830 1.00 87.75 185 THR A C 1
ATOM 1447 O O . THR A 1 185 ? -5.302 4.622 26.046 1.00 87.75 185 THR A O 1
ATOM 1450 N N . MET A 1 186 ? -6.496 3.365 24.619 1.00 89.31 186 MET A N 1
ATOM 1451 C CA . MET A 1 186 ? -5.726 3.736 23.427 1.00 89.31 186 MET A CA 1
ATOM 1452 C C . MET A 1 186 ? -6.369 4.924 22.712 1.00 89.31 186 MET A C 1
ATOM 1454 O O . MET A 1 186 ? -7.569 4.916 22.440 1.00 89.31 186 MET A O 1
ATOM 1458 N N . VAL A 1 187 ? -5.556 5.922 22.363 1.00 87.62 187 VAL A N 1
ATOM 1459 C CA . VAL A 1 187 ? -5.999 7.142 21.678 1.00 87.62 187 VAL A CA 1
ATOM 1460 C C . VAL A 1 187 ? -5.149 7.358 20.433 1.00 87.62 187 VAL A C 1
ATOM 1462 O O . VAL A 1 187 ? -3.921 7.367 20.510 1.00 87.62 187 VAL A O 1
ATOM 1465 N N . TYR A 1 188 ? -5.804 7.539 19.288 1.00 89.25 188 TYR A N 1
ATOM 1466 C CA . TYR A 1 188 ? -5.154 7.766 17.998 1.00 89.25 188 TYR A CA 1
ATOM 1467 C C . TYR A 1 188 ? -5.321 9.220 17.562 1.00 89.25 188 TYR A C 1
ATOM 1469 O O . TYR A 1 188 ? -6.357 9.837 17.804 1.00 89.25 188 TYR A O 1
ATOM 1477 N N . PHE A 1 189 ? -4.305 9.747 16.885 1.00 87.06 189 PHE A N 1
ATOM 1478 C CA . PHE A 1 189 ? -4.276 11.113 16.366 1.00 87.06 189 PHE A CA 1
ATOM 1479 C C . PHE A 1 189 ? -3.886 11.093 14.895 1.00 87.06 189 PHE A C 1
ATOM 1481 O O . PHE A 1 189 ? -3.113 10.235 14.469 1.00 87.06 189 PHE A O 1
ATOM 1488 N N . ASN A 1 190 ? -4.370 12.068 14.126 1.00 81.44 190 ASN A N 1
ATOM 1489 C CA . ASN A 1 190 ? -4.068 12.140 12.697 1.00 81.44 190 ASN A CA 1
ATOM 1490 C C . ASN A 1 190 ? -2.652 12.669 12.429 1.00 81.44 190 ASN A C 1
ATOM 1492 O O . ASN A 1 190 ? -2.121 12.496 11.335 1.00 81.44 190 ASN A O 1
ATOM 1496 N N . SER A 1 191 ? -2.032 13.343 13.404 1.00 86.06 191 SER A N 1
ATOM 1497 C CA . SER A 1 191 ? -0.676 13.877 13.268 1.00 86.06 191 SER A CA 1
ATOM 1498 C C . SER A 1 191 ? 0.111 13.861 14.577 1.00 86.06 191 SER A C 1
ATOM 1500 O O . SER A 1 191 ? -0.449 13.937 15.671 1.00 86.06 191 SER A O 1
ATOM 1502 N N . ILE A 1 192 ? 1.442 13.872 14.456 1.00 88.56 192 ILE A N 1
ATOM 1503 C CA . ILE A 1 192 ? 2.365 14.011 15.595 1.00 88.56 192 ILE A CA 1
ATOM 1504 C C . ILE A 1 192 ? 2.114 15.325 16.351 1.00 88.56 192 ILE A C 1
ATOM 1506 O O . ILE A 1 192 ? 2.236 15.372 17.573 1.00 88.56 192 ILE A O 1
ATOM 1510 N N . ARG A 1 193 ? 1.719 16.395 15.646 1.00 84.31 193 ARG A N 1
ATOM 1511 C CA . ARG A 1 193 ? 1.411 17.693 16.265 1.00 84.31 193 ARG A CA 1
ATOM 1512 C C . ARG A 1 193 ? 0.194 17.608 17.185 1.00 84.31 193 ARG A C 1
ATOM 1514 O O . ARG A 1 193 ? 0.212 18.184 18.269 1.00 84.31 193 ARG A O 1
ATOM 1521 N N . GLU A 1 194 ? -0.854 16.915 16.748 1.00 84.62 194 GLU A N 1
ATOM 1522 C CA . GLU A 1 194 ? -2.054 16.686 17.560 1.00 84.62 194 GLU A CA 1
ATOM 1523 C C . GLU A 1 194 ? -1.748 15.806 18.769 1.00 84.62 194 GLU A C 1
ATOM 1525 O O . GLU A 1 194 ? -2.123 16.174 19.878 1.00 84.62 194 GLU A O 1
ATOM 1530 N N . LEU A 1 195 ? -0.993 14.719 18.572 1.00 88.81 195 LEU A N 1
ATOM 1531 C CA . LEU A 1 195 ? -0.525 13.857 19.658 1.00 88.81 195 LEU A CA 1
ATOM 1532 C C . LEU A 1 195 ? 0.250 14.651 20.717 1.00 88.81 195 LEU A C 1
ATOM 1534 O O . LEU A 1 195 ? -0.027 14.524 21.905 1.00 88.81 195 LEU A O 1
ATOM 1538 N N . ALA A 1 196 ? 1.210 15.480 20.297 1.00 86.31 196 ALA A N 1
ATOM 1539 C CA . ALA A 1 196 ? 2.005 16.288 21.217 1.00 86.31 196 ALA A CA 1
ATOM 1540 C C . ALA A 1 196 ? 1.124 17.266 22.010 1.00 86.31 196 ALA A C 1
ATOM 1542 O O . ALA A 1 196 ? 1.257 17.371 23.226 1.00 86.31 196 ALA A O 1
ATOM 1543 N N . GLY A 1 197 ? 0.185 17.933 21.330 1.00 85.06 197 GLY A N 1
ATOM 1544 C CA . GLY A 1 197 ? -0.761 18.841 21.978 1.00 85.06 197 GLY A CA 1
ATOM 1545 C C . GLY A 1 197 ? -1.687 18.138 22.972 1.00 85.06 197 GLY A C 1
ATOM 1546 O O . GLY A 1 197 ? -1.955 18.684 24.039 1.00 85.06 197 GLY A O 1
ATOM 1547 N N . ALA A 1 198 ? -2.150 16.933 22.639 1.00 84.69 198 ALA A N 1
ATOM 1548 C CA . ALA A 1 198 ? -2.957 16.107 23.526 1.00 84.69 198 ALA A CA 1
ATOM 1549 C C . ALA A 1 198 ? -2.167 15.621 24.742 1.00 84.69 198 ALA A C 1
ATOM 1551 O O . ALA A 1 198 ? -2.663 15.720 25.857 1.00 84.69 198 ALA A O 1
ATOM 1552 N N . ARG A 1 199 ? -0.929 15.148 24.551 1.00 86.31 199 ARG A N 1
ATOM 1553 C CA . ARG A 1 199 ? -0.082 14.688 25.658 1.00 86.31 199 ARG A CA 1
ATOM 1554 C C . ARG A 1 199 ? 0.128 15.790 26.691 1.00 86.31 199 ARG A C 1
ATOM 1556 O O . ARG A 1 199 ? -0.106 15.549 27.866 1.00 86.31 199 ARG A O 1
ATOM 1563 N N . SER A 1 200 ? 0.492 16.994 26.245 1.00 84.38 200 SER A N 1
ATOM 1564 C CA . SER A 1 200 ? 0.654 18.138 27.147 1.00 84.38 200 SER A CA 1
ATOM 1565 C C . SER A 1 200 ? -0.644 18.481 27.882 1.00 84.38 200 SER A C 1
ATOM 1567 O O . SER A 1 200 ? -0.618 18.684 29.087 1.00 84.38 200 SER A O 1
ATOM 1569 N N . ALA A 1 201 ? -1.789 18.490 27.188 1.00 81.06 201 ALA A N 1
ATOM 1570 C CA . ALA A 1 201 ? -3.077 18.779 27.823 1.00 81.06 201 ALA A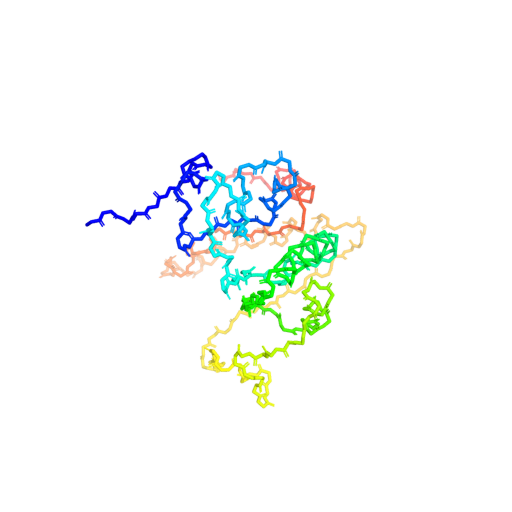 CA 1
ATOM 1571 C C . ALA A 1 201 ? -3.456 17.740 28.894 1.00 81.06 201 ALA A C 1
ATOM 1573 O O . ALA A 1 201 ? -3.938 18.110 29.963 1.00 81.06 201 ALA A O 1
ATOM 1574 N N . LEU A 1 202 ? -3.207 16.455 28.632 1.00 82.00 202 LEU A N 1
ATOM 1575 C CA . LEU A 1 202 ? -3.481 15.381 29.585 1.00 82.00 202 LEU A CA 1
ATOM 1576 C C . LEU A 1 202 ? -2.530 15.433 30.785 1.00 82.00 202 LEU A C 1
ATOM 1578 O O . LEU A 1 202 ? -2.996 15.278 31.905 1.00 82.00 202 LEU A O 1
ATOM 1582 N N . GLU A 1 203 ? -1.236 15.686 30.575 1.00 82.56 203 GLU A N 1
ATOM 1583 C CA . GLU A 1 203 ? -0.256 15.851 31.662 1.00 82.56 203 GLU A CA 1
ATOM 1584 C C . GLU A 1 203 ? -0.598 17.048 32.569 1.00 82.56 203 GLU A C 1
ATOM 1586 O O . GLU A 1 203 ? -0.436 16.958 33.786 1.00 82.56 203 GLU A O 1
ATOM 1591 N N . ASP A 1 204 ? -1.117 18.138 31.994 1.00 80.25 204 ASP A N 1
ATOM 1592 C CA . ASP A 1 204 ? -1.518 19.331 32.747 1.00 80.25 204 ASP A CA 1
ATOM 1593 C C . ASP A 1 204 ? -2.839 19.135 33.519 1.00 80.25 204 ASP A C 1
ATOM 1595 O O . ASP A 1 204 ? -2.995 19.642 34.632 1.00 80.25 204 ASP A O 1
ATOM 1599 N N . ASN A 1 205 ? -3.813 18.428 32.929 1.00 74.12 205 ASN A N 1
ATOM 1600 C CA . ASN A 1 205 ? -5.192 18.360 33.436 1.00 74.12 205 ASN A CA 1
ATOM 1601 C C . ASN A 1 205 ? -5.546 17.056 34.166 1.00 74.12 205 ASN A C 1
ATOM 1603 O O . ASN A 1 205 ? -6.523 17.028 34.919 1.00 74.12 205 ASN A O 1
ATOM 1607 N N . ILE A 1 206 ? -4.806 15.972 33.938 1.00 71.69 206 ILE A N 1
ATOM 1608 C CA . ILE A 1 206 ? -5.040 14.662 34.549 1.00 71.69 206 ILE A CA 1
ATOM 1609 C C . ILE A 1 206 ? -3.839 14.343 35.432 1.00 71.69 206 ILE A C 1
ATOM 1611 O O . ILE A 1 206 ? -2.752 14.038 34.949 1.00 71.69 206 ILE A O 1
ATOM 1615 N N . CYS A 1 207 ? -4.038 14.416 36.748 1.00 63.34 207 CYS A N 1
ATOM 1616 C CA . CYS A 1 207 ? -2.974 14.145 37.705 1.00 63.34 207 CYS A CA 1
ATOM 1617 C C . CYS A 1 207 ? -2.504 12.681 37.568 1.00 63.34 207 CYS A C 1
ATOM 1619 O O . CYS A 1 207 ? -3.326 11.775 37.713 1.00 63.34 207 CYS A O 1
ATOM 1621 N N . PRO A 1 208 ? -1.206 12.417 37.341 1.00 57.50 208 PRO A N 1
ATOM 1622 C CA . PRO A 1 208 ? -0.680 11.055 37.247 1.00 57.50 208 PRO A CA 1
ATOM 1623 C C . PRO A 1 208 ? -0.529 10.364 38.612 1.00 57.50 208 PRO A C 1
ATOM 1625 O O . PRO A 1 208 ? 0.002 9.259 38.682 1.00 57.50 208 PRO A O 1
ATOM 1628 N N . GLN A 1 209 ? -0.945 11.012 39.703 1.00 54.06 209 GLN A N 1
ATOM 1629 C CA . GLN A 1 209 ? -0.793 10.491 41.057 1.00 54.06 209 GLN A CA 1
ATOM 1630 C C . GLN A 1 209 ? -2.074 9.770 41.478 1.00 54.06 209 GLN A C 1
ATOM 1632 O O . GLN A 1 209 ? -3.131 10.396 41.590 1.00 54.06 209 GLN A O 1
ATOM 1637 N N . TRP A 1 210 ? -1.952 8.459 41.674 1.00 51.91 210 TRP A N 1
ATOM 1638 C CA . TRP A 1 210 ? -2.968 7.596 42.276 1.00 51.91 210 TRP A CA 1
ATOM 1639 C C . TRP A 1 210 ? -2.732 7.504 43.783 1.00 51.91 210 TRP A C 1
ATOM 1641 O O . TRP A 1 210 ? -1.552 7.333 44.174 1.00 51.91 210 TRP A O 1
#

pLDDT: mean 85.6, std 8.17, range [51.91, 95.81]